Protein AF-H0HU64-F1 (afdb_monomer_lite)

Secondary structure (DSSP, 8-state):
---EEEEEEEETTTTEEEEEEEEEETTEEEEEEEEEES--EEEEEEEEGGGS--SB-BSSSTTSB--EE-TT--EE--BSEEEE-S-TTS--SSS-SSSEEEEEE-TT---GGGGTT-EEEEEEE--STTS--EEEEEEE--PPPPPPPP--S---SS-EEEEEEEEESSSSSS--EEEEEEPPS---SS-HHHHHHHHHHHTTS-SS-SSS--TTTTPEEEEEEEEETTTSPEEEEESSS-TTPPBPPPTTSB-------S----------EEEETTEEEEEEE-B-------

Sequence (294 aa):
MATVLISTMEDAASGVKFEIYAEEVGGQVVFTIKHITGNADIQGFFVDLGNDGGAITSVGSKSNNMNGSSNDGTKLDGWDYGTALGTVGGSDANYTTPNTEKSFTIAGITSLAQLDGAQLGIRATSTGADGQGSLKLADVVELPPPPPPIDHFPPRTQDISHVDFYMDKDGDGDVDVYVRVNTSAAVNDDLDTWYQTALNFIKSADLTGDGVGNDLQNAVLLGVAIKGGSQEAKVFYELDGNPNDVDPLPTHGILVDNPVGFGGHGLGAYNAVISYDGTTFQVGTAWSGQDYLG

Structure (mmCIF, N/CA/C/O backbone):
data_AF-H0HU64-F1
#
_entry.id   AF-H0HU64-F1
#
loop_
_atom_site.group_PDB
_atom_site.id
_atom_site.type_symbol
_atom_site.label_atom_id
_atom_site.label_alt_id
_atom_site.label_comp_id
_atom_site.label_asym_id
_atom_site.label_entity_id
_atom_site.label_seq_id
_atom_site.pdbx_PDB_ins_code
_atom_site.Cartn_x
_atom_site.Cartn_y
_atom_site.Cartn_z
_atom_site.occupancy
_atom_site.B_iso_or_equiv
_atom_site.auth_seq_id
_atom_site.auth_comp_id
_atom_site.auth_asym_id
_atom_site.auth_atom_id
_atom_site.pdbx_PDB_model_num
ATOM 1 N N . MET A 1 1 ? -7.299 -5.664 -1.850 1.00 61.53 1 MET A N 1
ATOM 2 C CA . MET A 1 1 ? -6.783 -4.282 -1.724 1.00 61.53 1 MET A CA 1
ATOM 3 C C . MET A 1 1 ? -6.860 -3.621 -3.089 1.00 61.53 1 MET A C 1
ATOM 5 O O . MET A 1 1 ? -7.057 -4.336 -4.060 1.00 61.53 1 MET A O 1
ATOM 9 N N . ALA A 1 2 ? -6.783 -2.294 -3.178 1.00 79.50 2 ALA A N 1
ATOM 10 C CA . ALA A 1 2 ? -6.741 -1.615 -4.473 1.00 79.50 2 ALA A CA 1
ATOM 11 C C . ALA A 1 2 ? -5.317 -1.651 -5.049 1.00 79.50 2 ALA A C 1
ATOM 13 O O . ALA A 1 2 ? -4.348 -1.531 -4.302 1.00 79.50 2 ALA A O 1
ATOM 14 N N . THR A 1 3 ? -5.193 -1.789 -6.368 1.00 89.56 3 THR A N 1
ATOM 15 C CA . THR A 1 3 ? -3.939 -1.545 -7.087 1.00 89.56 3 THR A CA 1
ATOM 16 C C . THR A 1 3 ? -3.632 -0.044 -7.072 1.00 89.56 3 THR A C 1
ATOM 18 O O . THR A 1 3 ? -4.501 0.769 -7.396 1.00 89.56 3 THR A O 1
ATOM 21 N N . VAL A 1 4 ? -2.403 0.332 -6.722 1.00 92.50 4 VAL A N 1
ATOM 22 C CA . VAL A 1 4 ? -1.976 1.732 -6.563 1.00 92.50 4 VAL A CA 1
ATOM 23 C C . VAL A 1 4 ? -0.836 2.043 -7.529 1.00 92.50 4 VAL A C 1
ATOM 25 O O . VAL A 1 4 ? 0.073 1.231 -7.664 1.00 92.50 4 VAL A O 1
ATOM 28 N N . LEU A 1 5 ? -0.873 3.198 -8.206 1.00 94.06 5 LEU A N 1
ATOM 29 C CA . LEU A 1 5 ? 0.278 3.729 -8.949 1.00 94.06 5 LEU A CA 1
ATOM 30 C C . LEU A 1 5 ? 1.290 4.271 -7.937 1.00 94.06 5 LEU A C 1
ATOM 32 O O . LEU A 1 5 ? 0.943 5.175 -7.184 1.00 94.06 5 LEU A O 1
ATOM 36 N N . ILE A 1 6 ? 2.503 3.724 -7.926 1.00 94.81 6 ILE A N 1
ATOM 37 C CA . ILE A 1 6 ? 3.527 4.043 -6.920 1.00 94.81 6 ILE A CA 1
ATOM 38 C C . ILE A 1 6 ? 4.717 4.832 -7.477 1.00 94.81 6 ILE A C 1
ATOM 40 O O . ILE A 1 6 ? 5.467 5.413 -6.702 1.00 94.81 6 ILE A O 1
ATOM 44 N N . SER A 1 7 ? 4.919 4.849 -8.799 1.00 95.19 7 SER A N 1
ATOM 45 C CA . SER A 1 7 ? 5.924 5.700 -9.456 1.00 95.19 7 SER A CA 1
ATOM 46 C C . SER A 1 7 ? 5.661 5.811 -10.961 1.00 95.19 7 SER A C 1
ATOM 48 O O . SER A 1 7 ? 5.091 4.909 -11.588 1.00 95.19 7 SER A O 1
ATOM 50 N N . THR A 1 8 ? 6.094 6.931 -11.544 1.00 95.19 8 THR A N 1
ATOM 51 C CA . THR A 1 8 ? 6.170 7.143 -12.992 1.00 95.19 8 THR A CA 1
ATOM 52 C C . THR A 1 8 ? 7.601 7.509 -13.363 1.00 95.19 8 THR A C 1
ATOM 54 O O . THR A 1 8 ? 8.058 8.604 -13.060 1.00 95.19 8 THR A O 1
ATOM 57 N N . MET A 1 9 ? 8.290 6.622 -14.079 1.00 93.94 9 MET A N 1
ATOM 58 C CA . MET A 1 9 ? 9.681 6.837 -14.478 1.00 93.94 9 MET A CA 1
ATOM 59 C C . MET A 1 9 ? 9.775 7.189 -15.959 1.00 93.94 9 MET A C 1
ATOM 61 O O . MET A 1 9 ? 9.273 6.449 -16.808 1.00 93.94 9 MET A O 1
ATOM 65 N N . GLU A 1 10 ? 10.461 8.283 -16.282 1.00 93.38 10 GLU A N 1
ATOM 66 C CA . GLU A 1 10 ? 10.603 8.779 -17.651 1.00 93.38 10 GLU A CA 1
ATOM 67 C C . GLU A 1 10 ? 12.043 9.218 -17.941 1.00 93.38 10 GLU A C 1
ATOM 69 O O . GLU A 1 10 ? 12.672 9.899 -17.136 1.00 93.38 10 GLU A O 1
ATOM 74 N N . ASP A 1 11 ? 12.554 8.864 -19.121 1.00 91.44 11 ASP A N 1
ATOM 75 C CA . ASP A 1 11 ? 13.758 9.474 -19.686 1.00 91.44 11 ASP A CA 1
ATOM 76 C C . ASP A 1 11 ? 13.382 10.323 -20.898 1.00 91.44 11 ASP A C 1
ATOM 78 O O . ASP A 1 11 ? 13.106 9.808 -21.984 1.00 91.44 11 ASP A O 1
ATOM 82 N N . ALA A 1 12 ? 13.419 11.644 -20.725 1.00 86.94 12 ALA A N 1
ATOM 83 C CA . ALA A 1 12 ? 13.031 12.593 -21.764 1.00 86.94 12 ALA A CA 1
ATOM 84 C C . ALA A 1 12 ? 13.895 12.487 -23.038 1.00 86.94 12 ALA A C 1
ATOM 86 O O . ALA A 1 12 ? 13.433 12.829 -24.126 1.00 86.94 12 ALA A O 1
ATOM 87 N N . ALA A 1 13 ? 15.145 12.020 -22.923 1.00 86.31 13 ALA A N 1
ATOM 88 C CA . ALA A 1 13 ? 16.060 11.910 -24.057 1.00 86.31 13 ALA A CA 1
ATOM 89 C C . ALA A 1 13 ? 15.708 10.741 -24.994 1.00 86.31 13 ALA A C 1
ATOM 91 O O . ALA A 1 13 ? 15.753 10.899 -26.214 1.00 86.31 13 ALA A O 1
ATOM 92 N N . SER A 1 14 ? 15.360 9.577 -24.441 1.00 84.69 14 SER A N 1
ATOM 93 C CA . SER A 1 14 ? 14.933 8.400 -25.211 1.00 84.69 14 SER A CA 1
ATOM 94 C C . SER A 1 14 ? 13.420 8.335 -25.449 1.00 84.69 14 SER A C 1
ATOM 96 O O . SER A 1 14 ? 12.976 7.589 -26.321 1.00 84.69 14 SER A O 1
ATOM 98 N N . GLY A 1 15 ? 12.624 9.109 -24.702 1.00 88.19 15 GLY A N 1
ATOM 99 C CA . GLY A 1 15 ? 11.159 9.059 -24.734 1.00 88.19 15 GLY A CA 1
ATOM 100 C C . GLY A 1 15 ? 10.575 7.802 -24.080 1.00 88.19 15 GLY A C 1
ATOM 101 O O . GLY A 1 15 ? 9.396 7.490 -24.281 1.00 88.19 15 GLY A O 1
ATOM 102 N N . VAL A 1 16 ? 11.401 7.059 -23.335 1.00 90.50 16 VAL A N 1
ATOM 103 C CA . VAL A 1 16 ? 10.988 5.863 -22.599 1.00 90.50 16 VAL A CA 1
ATOM 104 C C . VAL A 1 16 ? 10.230 6.269 -21.346 1.00 90.50 16 VAL A C 1
ATOM 106 O O . VAL A 1 16 ? 10.721 7.086 -20.568 1.00 90.50 16 VAL A O 1
ATOM 109 N N . LYS A 1 17 ? 9.057 5.664 -21.138 1.00 93.56 17 LYS A N 1
ATOM 110 C CA . LYS A 1 17 ? 8.216 5.898 -19.963 1.00 93.56 17 LYS A CA 1
ATOM 111 C C . LYS A 1 17 ? 7.629 4.604 -19.412 1.00 93.56 17 LYS A C 1
ATOM 113 O O . LYS A 1 17 ? 7.049 3.815 -20.164 1.00 93.56 17 LYS A O 1
ATOM 118 N N . PHE A 1 18 ? 7.699 4.450 -18.094 1.00 94.31 18 PHE A N 1
ATOM 119 C CA . PHE A 1 18 ? 7.068 3.372 -17.340 1.00 94.31 18 PHE A CA 1
ATOM 120 C C . PHE A 1 18 ? 6.156 3.916 -16.243 1.00 94.31 18 PHE A C 1
ATOM 122 O O . PHE A 1 18 ? 6.465 4.917 -15.603 1.00 94.31 18 PHE A O 1
ATOM 129 N N . GLU A 1 19 ? 5.063 3.206 -15.997 1.00 95.31 19 GLU A N 1
ATOM 130 C CA . GLU A 1 19 ? 4.247 3.340 -14.790 1.00 95.31 19 GLU A CA 1
ATOM 131 C C . GLU A 1 19 ? 4.430 2.077 -13.952 1.00 95.31 19 GLU A C 1
ATOM 133 O O . GLU A 1 19 ? 4.400 0.964 -14.484 1.00 95.31 19 GLU A O 1
ATOM 138 N N . ILE A 1 20 ? 4.643 2.238 -12.649 1.00 96.12 20 ILE A N 1
ATOM 139 C CA . ILE A 1 20 ? 4.829 1.123 -11.724 1.00 96.12 20 ILE A CA 1
ATOM 140 C C . ILE A 1 20 ? 3.674 1.137 -10.740 1.00 96.12 20 ILE A C 1
ATOM 142 O O . ILE A 1 20 ? 3.438 2.130 -10.055 1.00 96.12 20 ILE A O 1
ATOM 146 N N . TYR A 1 21 ? 2.973 0.018 -10.664 1.00 95.56 21 TYR A N 1
ATOM 147 C CA . TYR A 1 21 ? 1.872 -0.205 -9.748 1.00 95.56 21 TYR A CA 1
ATOM 148 C C . TYR A 1 21 ? 2.245 -1.254 -8.705 1.00 95.56 21 TYR A C 1
ATOM 150 O O . TYR A 1 21 ? 3.077 -2.125 -8.969 1.00 95.56 21 TYR A O 1
ATOM 158 N N . ALA A 1 22 ? 1.588 -1.212 -7.551 1.00 95.81 22 ALA A N 1
ATOM 159 C CA . ALA A 1 22 ? 1.682 -2.253 -6.541 1.00 95.81 22 ALA A CA 1
ATOM 160 C C . ALA A 1 22 ? 0.319 -2.582 -5.920 1.00 95.81 22 ALA A C 1
ATOM 162 O O . ALA A 1 22 ? -0.572 -1.735 -5.840 1.00 95.81 22 ALA A O 1
ATOM 163 N N . GLU A 1 23 ? 0.163 -3.830 -5.488 1.00 94.44 23 GLU A N 1
ATOM 164 C CA . GLU A 1 23 ? -1.038 -4.343 -4.830 1.00 94.44 23 GLU A CA 1
ATOM 165 C C . GLU A 1 23 ? -0.661 -5.376 -3.762 1.00 94.44 23 GLU A C 1
ATOM 167 O O . GLU A 1 23 ? 0.173 -6.249 -4.008 1.00 94.44 23 GLU A O 1
ATOM 172 N N . GLU A 1 24 ? -1.293 -5.317 -2.586 1.00 92.12 24 GLU A N 1
ATOM 173 C CA . GLU A 1 24 ? -1.175 -6.385 -1.587 1.00 92.12 24 GLU A CA 1
ATOM 174 C C . GLU A 1 24 ? -2.135 -7.537 -1.897 1.00 92.12 24 GLU A C 1
ATOM 176 O O . GLU A 1 24 ? -3.360 -7.379 -1.852 1.00 92.12 24 GLU A O 1
ATOM 181 N N . VAL A 1 25 ? -1.576 -8.721 -2.152 1.00 88.00 25 VAL A N 1
ATOM 182 C CA . VAL A 1 25 ? -2.327 -9.948 -2.433 1.00 88.00 25 VAL A CA 1
ATOM 183 C C . VAL A 1 25 ? -1.738 -11.096 -1.621 1.00 88.00 25 VAL A C 1
ATOM 185 O O . VAL A 1 25 ? -0.586 -11.481 -1.805 1.00 88.00 25 VAL A O 1
ATOM 188 N N . GLY A 1 26 ? -2.532 -11.670 -0.711 1.00 83.31 26 GLY A N 1
ATOM 189 C CA . GLY A 1 26 ? -2.139 -12.869 0.039 1.00 83.31 26 GLY A CA 1
ATOM 190 C C . GLY A 1 26 ? -0.862 -12.708 0.878 1.00 83.31 26 GLY A C 1
ATOM 191 O O . GLY A 1 26 ? -0.060 -13.638 0.935 1.00 83.31 26 GLY A O 1
ATOM 192 N N . GLY A 1 27 ? -0.654 -11.534 1.490 1.00 85.56 27 GLY A N 1
ATOM 193 C CA . GLY A 1 27 ? 0.520 -11.238 2.328 1.00 85.56 27 GLY A CA 1
ATOM 194 C C . GLY A 1 27 ? 1.813 -10.963 1.551 1.00 85.56 27 GLY A C 1
ATOM 195 O O . GLY A 1 27 ? 2.901 -11.041 2.117 1.00 85.56 27 GLY A O 1
ATOM 196 N N . GLN A 1 28 ? 1.708 -10.689 0.251 1.00 90.31 28 GLN A N 1
ATOM 197 C CA . GLN A 1 28 ? 2.813 -10.282 -0.613 1.00 90.31 28 GLN A CA 1
ATOM 198 C C . GLN A 1 28 ? 2.437 -9.011 -1.364 1.00 90.31 28 GLN A C 1
ATOM 200 O O . GLN A 1 28 ? 1.259 -8.771 -1.634 1.00 90.31 28 GLN A O 1
ATOM 205 N N . VAL A 1 29 ? 3.447 -8.246 -1.772 1.00 94.69 29 VAL A N 1
ATOM 206 C CA . VAL A 1 29 ? 3.260 -7.165 -2.740 1.00 94.69 29 VAL A CA 1
ATOM 207 C C . VAL A 1 29 ? 3.501 -7.685 -4.154 1.00 94.69 29 VAL A C 1
ATOM 209 O O . VAL A 1 29 ? 4.576 -8.202 -4.478 1.00 94.69 29 VAL A O 1
ATOM 212 N N . VAL A 1 30 ? 2.488 -7.537 -5.005 1.00 95.69 30 VAL A N 1
ATOM 213 C CA . VAL A 1 30 ? 2.576 -7.750 -6.449 1.00 95.69 30 VAL A CA 1
ATOM 214 C C . VAL A 1 30 ? 2.893 -6.413 -7.101 1.00 95.69 30 VAL A C 1
ATOM 216 O O . VAL A 1 30 ? 2.094 -5.483 -7.034 1.00 95.69 30 VAL A O 1
ATOM 219 N N . PHE A 1 31 ? 4.046 -6.322 -7.753 1.00 96.81 31 PHE A N 1
ATOM 220 C CA . PHE A 1 31 ? 4.421 -5.178 -8.577 1.00 96.81 31 PHE A CA 1
ATOM 221 C C . PHE A 1 31 ? 3.927 -5.393 -9.994 1.00 96.81 31 PHE A C 1
ATOM 223 O O . PHE A 1 31 ? 4.042 -6.503 -10.508 1.00 96.81 31 PHE A O 1
ATOM 230 N N . THR A 1 32 ? 3.449 -4.332 -10.641 1.00 95.12 32 THR A N 1
ATOM 231 C CA . THR A 1 32 ? 3.146 -4.321 -12.071 1.00 95.12 32 THR A CA 1
ATOM 232 C C . THR A 1 32 ? 3.881 -3.181 -12.757 1.00 95.12 32 THR A C 1
ATOM 234 O O . THR A 1 32 ? 3.628 -2.020 -12.459 1.00 95.12 32 THR A O 1
ATOM 237 N N . ILE A 1 33 ? 4.779 -3.494 -13.691 1.00 94.31 33 ILE A N 1
ATOM 238 C CA . ILE A 1 33 ? 5.436 -2.485 -14.533 1.00 94.31 33 ILE A CA 1
ATOM 239 C C . ILE A 1 33 ? 4.689 -2.412 -15.853 1.00 94.31 33 ILE A C 1
ATOM 241 O O . ILE A 1 33 ? 4.569 -3.422 -16.546 1.00 94.31 33 ILE A O 1
ATOM 245 N N . LYS A 1 34 ? 4.242 -1.217 -16.223 1.00 92.88 34 LYS A N 1
ATOM 246 C CA . LYS A 1 34 ? 3.564 -0.932 -17.480 1.00 92.88 34 LYS A CA 1
ATOM 247 C C . LYS A 1 34 ? 4.441 -0.043 -18.353 1.00 92.88 34 LYS A C 1
ATOM 249 O O . LYS A 1 34 ? 4.809 1.062 -17.964 1.00 92.88 34 LYS A O 1
ATOM 254 N N . HIS A 1 35 ? 4.777 -0.523 -19.544 1.00 91.00 35 HIS A N 1
ATOM 255 C CA . HIS A 1 35 ? 5.534 0.231 -20.539 1.00 91.00 35 HIS A CA 1
ATOM 256 C C . HIS A 1 35 ? 4.592 1.137 -21.335 1.00 91.00 35 HIS A C 1
ATOM 258 O O . HIS A 1 35 ? 3.681 0.651 -22.004 1.00 91.00 35 HIS A O 1
ATOM 264 N N . ILE A 1 36 ? 4.799 2.453 -21.267 1.00 93.19 36 ILE A N 1
ATOM 265 C CA . ILE A 1 36 ? 3.872 3.453 -21.815 1.00 93.19 36 ILE A CA 1
ATOM 266 C C . ILE A 1 36 ? 4.334 3.970 -23.176 1.00 93.19 36 ILE A C 1
ATOM 268 O O . ILE A 1 36 ? 3.555 3.970 -24.127 1.00 93.19 36 ILE A O 1
ATOM 272 N N . THR A 1 37 ? 5.592 4.397 -23.286 1.00 90.62 37 THR A N 1
ATOM 273 C CA . THR A 1 37 ? 6.179 4.933 -24.525 1.00 90.62 37 THR A CA 1
ATOM 274 C C . THR A 1 37 ? 7.656 4.589 -24.637 1.00 90.62 37 THR A C 1
ATOM 276 O O . THR A 1 37 ? 8.297 4.281 -23.636 1.00 90.62 37 THR A O 1
ATOM 279 N N . GLY A 1 38 ? 8.194 4.725 -25.853 1.00 87.75 38 GLY A N 1
ATOM 280 C CA . GLY A 1 38 ? 9.595 4.465 -26.172 1.00 87.75 38 GLY A CA 1
ATOM 281 C C . GLY A 1 38 ? 9.854 3.010 -26.556 1.00 87.75 38 GLY A C 1
ATOM 282 O O . GLY A 1 38 ? 8.979 2.153 -26.473 1.00 87.75 38 GLY A O 1
ATOM 283 N N . ASN A 1 39 ? 11.066 2.739 -27.030 1.00 85.50 39 ASN A N 1
ATOM 284 C CA . ASN A 1 39 ? 11.553 1.370 -27.155 1.00 85.50 39 ASN A CA 1
ATOM 285 C C . ASN A 1 39 ? 12.327 1.062 -25.885 1.00 85.50 39 ASN A C 1
ATOM 287 O O . ASN A 1 39 ? 13.177 1.853 -25.491 1.00 85.50 39 ASN A O 1
ATOM 291 N N . ALA A 1 40 ? 12.052 -0.061 -25.242 1.00 87.50 40 ALA A N 1
ATOM 292 C CA . ALA A 1 40 ? 12.804 -0.479 -24.076 1.00 87.50 40 ALA A CA 1
ATOM 293 C C . ALA A 1 40 ? 12.614 -1.967 -23.845 1.00 87.50 40 ALA A C 1
ATOM 295 O O . ALA A 1 40 ? 11.524 -2.489 -24.001 1.00 87.50 40 ALA A O 1
ATOM 296 N N . ASP A 1 41 ? 13.674 -2.642 -23.448 1.00 85.75 41 ASP A N 1
ATOM 297 C CA . ASP A 1 41 ? 13.660 -4.037 -23.044 1.00 85.75 41 ASP A CA 1
ATOM 298 C C . ASP A 1 41 ? 14.002 -4.088 -21.555 1.00 85.75 41 ASP A C 1
ATOM 300 O O . ASP A 1 41 ? 15.107 -3.705 -21.160 1.00 85.75 41 ASP A O 1
ATOM 304 N N . ILE A 1 42 ? 13.030 -4.465 -20.720 1.00 89.19 42 ILE A N 1
ATOM 305 C CA . ILE A 1 42 ? 13.168 -4.427 -19.261 1.00 89.19 42 ILE A CA 1
ATOM 306 C C . ILE A 1 42 ? 13.973 -5.639 -18.796 1.00 89.19 42 ILE A C 1
ATOM 308 O O . ILE A 1 42 ? 13.528 -6.784 -18.866 1.00 89.19 42 ILE A O 1
ATOM 312 N N . GLN A 1 43 ? 15.138 -5.362 -18.223 1.00 89.19 43 GLN A N 1
ATOM 313 C CA . GLN A 1 43 ? 16.115 -6.364 -17.814 1.00 89.19 43 GLN A CA 1
ATOM 314 C C . GLN A 1 43 ? 16.039 -6.668 -16.321 1.00 89.19 43 GLN A C 1
ATOM 316 O O . GLN A 1 43 ? 16.159 -7.822 -15.900 1.00 89.19 43 GLN A O 1
ATOM 321 N N . GLY A 1 44 ? 15.831 -5.649 -15.492 1.00 92.38 44 GLY A N 1
ATOM 322 C CA . GLY A 1 44 ? 15.816 -5.804 -14.043 1.00 92.38 44 GLY A CA 1
ATOM 323 C C . GLY A 1 44 ? 14.984 -4.745 -13.348 1.00 92.38 44 GLY A C 1
ATOM 324 O O . GLY A 1 44 ? 14.874 -3.616 -13.828 1.00 92.38 44 GLY A O 1
ATOM 325 N N . PHE A 1 45 ? 14.430 -5.137 -12.208 1.00 95.50 45 PHE A N 1
ATOM 326 C CA . PHE A 1 45 ? 13.722 -4.261 -11.287 1.00 95.50 45 PHE A CA 1
ATOM 327 C C . PHE A 1 45 ? 14.365 -4.352 -9.909 1.00 95.50 45 PHE A C 1
ATOM 329 O O . PHE A 1 45 ? 14.755 -5.443 -9.484 1.00 95.50 45 PHE A O 1
ATOM 336 N N . PHE A 1 46 ? 14.496 -3.215 -9.241 1.00 97.31 46 PHE A N 1
ATOM 337 C CA . PHE A 1 46 ? 15.231 -3.065 -7.994 1.00 97.31 46 PHE A CA 1
ATOM 338 C C . PHE A 1 46 ? 14.422 -2.225 -7.009 1.00 97.31 46 PHE A C 1
ATOM 340 O O . PHE A 1 46 ? 13.671 -1.343 -7.426 1.00 97.31 46 PHE A O 1
ATOM 347 N N . VAL A 1 47 ? 14.571 -2.524 -5.721 1.00 97.88 47 VAL A N 1
ATOM 348 C CA . VAL A 1 47 ? 13.901 -1.818 -4.624 1.00 97.88 47 VAL A CA 1
ATOM 349 C C . VAL A 1 47 ? 14.901 -1.605 -3.498 1.00 97.88 47 VAL A C 1
ATOM 351 O O . VAL A 1 47 ? 15.602 -2.544 -3.117 1.00 97.88 47 VAL A O 1
ATOM 354 N N . ASP A 1 48 ? 14.942 -0.386 -2.984 1.00 97.00 48 ASP A N 1
ATOM 355 C CA . ASP A 1 48 ? 15.730 0.032 -1.830 1.00 97.00 48 ASP A CA 1
ATOM 356 C C . ASP A 1 48 ? 14.773 0.603 -0.779 1.00 97.00 48 ASP A C 1
ATOM 358 O O . ASP A 1 48 ? 14.184 1.672 -0.970 1.00 97.00 48 ASP A O 1
ATOM 362 N N . LEU A 1 49 ? 14.507 -0.165 0.276 1.00 95.12 49 LEU A N 1
ATOM 363 C CA . LEU A 1 49 ? 13.523 0.212 1.285 1.00 95.12 49 LEU A CA 1
ATOM 364 C C . LEU A 1 49 ? 14.133 1.267 2.204 1.00 95.12 49 LEU A C 1
ATOM 366 O O . LEU A 1 49 ? 15.230 1.104 2.710 1.00 95.12 49 LEU A O 1
ATOM 370 N N . GLY A 1 50 ? 13.417 2.365 2.441 1.00 92.56 50 GLY A N 1
ATOM 371 C CA . GLY A 1 50 ? 13.952 3.470 3.242 1.00 92.56 50 GLY A CA 1
ATOM 372 C C . GLY A 1 50 ? 15.031 4.306 2.543 1.00 92.56 50 GLY A C 1
ATOM 373 O O . GLY A 1 50 ? 15.456 5.307 3.122 1.00 92.56 50 GLY A O 1
ATOM 374 N N . ASN A 1 51 ? 15.405 3.959 1.301 1.00 92.62 51 ASN A N 1
ATOM 375 C CA . ASN A 1 51 ? 16.330 4.724 0.461 1.00 92.62 51 ASN A CA 1
ATOM 376 C C . ASN A 1 51 ? 17.683 4.987 1.162 1.00 92.62 51 ASN A C 1
ATOM 378 O O . ASN A 1 51 ? 18.191 6.115 1.169 1.00 92.62 51 ASN A O 1
ATOM 382 N N . ASP A 1 52 ? 18.225 3.968 1.835 1.00 92.88 52 ASP A N 1
ATOM 383 C CA . ASP A 1 52 ? 19.489 4.007 2.578 1.00 92.88 52 ASP A CA 1
ATOM 384 C C . ASP A 1 52 ? 20.653 3.305 1.851 1.00 92.88 52 ASP A C 1
ATOM 386 O O . ASP A 1 52 ? 21.801 3.351 2.316 1.00 92.88 52 ASP A O 1
ATOM 390 N N . GLY A 1 53 ? 20.376 2.749 0.671 1.00 91.50 53 GLY A N 1
ATOM 391 C CA . GLY A 1 53 ? 21.278 1.963 -0.148 1.00 91.50 53 GLY A CA 1
ATOM 392 C C . GLY A 1 53 ? 21.436 0.532 0.365 1.00 91.50 53 GLY A C 1
ATOM 393 O O . GLY A 1 53 ? 21.421 0.249 1.556 1.00 91.50 53 GLY A O 1
ATOM 394 N N . GLY A 1 54 ? 21.745 -0.387 -0.547 1.00 92.81 54 GLY A N 1
ATOM 395 C CA . GLY A 1 54 ? 21.879 -1.805 -0.210 1.00 92.81 54 GLY A CA 1
ATOM 396 C C . GLY A 1 54 ? 23.062 -2.534 -0.848 1.00 92.81 54 GLY A C 1
ATOM 397 O O . GLY A 1 54 ? 23.883 -1.999 -1.593 1.00 92.81 54 GLY A O 1
ATOM 398 N N . ALA A 1 55 ? 23.183 -3.824 -0.542 1.00 94.62 55 ALA A N 1
ATOM 399 C CA . ALA A 1 55 ? 24.298 -4.641 -1.026 1.00 94.62 55 ALA A CA 1
ATOM 400 C C . ALA A 1 55 ? 24.142 -5.077 -2.496 1.00 94.62 55 ALA A C 1
ATOM 402 O O . ALA A 1 55 ? 25.126 -5.456 -3.146 1.00 94.62 55 ALA A O 1
ATOM 403 N N . ILE A 1 56 ? 22.917 -5.068 -3.032 1.00 95.94 56 ILE A N 1
ATOM 404 C CA . ILE A 1 56 ? 22.652 -5.492 -4.404 1.00 95.94 56 ILE A CA 1
ATOM 405 C C . ILE A 1 56 ? 23.043 -4.368 -5.353 1.00 95.94 56 ILE A C 1
ATOM 407 O O . ILE A 1 56 ? 22.686 -3.213 -5.182 1.00 95.94 56 ILE A O 1
ATOM 411 N N . THR A 1 57 ? 23.779 -4.722 -6.403 1.00 96.00 57 THR A N 1
ATOM 412 C CA . THR A 1 57 ? 24.142 -3.793 -7.486 1.00 96.00 57 THR A CA 1
ATOM 413 C C . THR A 1 57 ? 23.814 -4.345 -8.870 1.00 96.00 57 THR A C 1
ATOM 415 O O . THR A 1 57 ? 23.919 -3.624 -9.860 1.00 96.00 57 THR A O 1
ATOM 418 N N . SER A 1 58 ? 23.415 -5.619 -8.966 1.00 95.06 58 SER A N 1
ATOM 419 C CA . SER A 1 58 ? 23.029 -6.291 -10.210 1.00 95.06 58 SER A CA 1
ATOM 420 C C . SER A 1 58 ? 22.194 -7.537 -9.937 1.00 95.06 58 SER A C 1
ATOM 422 O O . SER A 1 58 ? 22.392 -8.172 -8.902 1.00 95.06 58 SER A O 1
ATOM 424 N N . VAL A 1 59 ? 21.350 -7.942 -10.890 1.00 93.44 59 VAL A N 1
ATOM 425 C CA . VAL A 1 59 ? 20.481 -9.128 -10.768 1.00 93.44 59 VAL A CA 1
ATOM 426 C C . VAL A 1 59 ? 20.524 -10.001 -12.017 1.00 93.44 59 VAL A C 1
ATOM 428 O O . VAL A 1 59 ? 20.554 -9.507 -13.142 1.00 93.44 59 VAL A O 1
ATOM 431 N N . GLY A 1 60 ? 20.549 -11.323 -11.837 1.00 90.19 60 GLY A N 1
ATOM 432 C CA . GLY A 1 60 ? 20.677 -12.305 -12.924 1.00 90.19 60 GLY A CA 1
ATOM 433 C C . GLY A 1 60 ? 22.073 -12.342 -13.564 1.00 90.19 60 GLY A C 1
ATOM 434 O O . GLY A 1 60 ? 22.730 -13.378 -13.557 1.00 90.19 60 GLY A O 1
ATOM 435 N N . SER A 1 61 ? 22.566 -11.211 -14.077 1.00 88.69 61 SER A N 1
ATOM 436 C CA . SER A 1 61 ? 23.917 -11.063 -14.630 1.00 88.69 61 SER A CA 1
ATOM 437 C C . SER A 1 61 ? 24.543 -9.721 -14.245 1.00 88.69 61 SER A C 1
ATOM 439 O O . SER A 1 61 ? 23.842 -8.741 -14.008 1.00 88.69 61 SER A O 1
ATOM 441 N N . LYS A 1 62 ? 25.880 -9.634 -14.259 1.00 90.25 62 LYS A N 1
ATOM 442 C CA . LYS A 1 62 ? 26.606 -8.378 -13.971 1.00 90.25 62 LYS A CA 1
ATOM 443 C C . LYS A 1 62 ? 26.297 -7.248 -14.962 1.00 90.25 62 LYS A C 1
ATOM 445 O O . LYS A 1 62 ? 26.453 -6.075 -14.631 1.00 90.25 62 LYS A O 1
ATOM 450 N N . SER A 1 63 ? 25.872 -7.584 -16.178 1.00 86.81 63 SER A N 1
ATOM 451 C CA . SER A 1 63 ? 25.493 -6.596 -17.195 1.00 86.81 63 SER A CA 1
ATOM 452 C C . SER A 1 63 ? 24.147 -5.928 -16.885 1.00 86.81 63 SER A C 1
ATOM 454 O O . SER A 1 63 ? 23.899 -4.807 -17.326 1.00 86.81 63 SER A O 1
ATOM 456 N N . ASN A 1 64 ? 23.308 -6.583 -16.080 1.00 90.69 64 ASN A N 1
ATOM 457 C CA . ASN A 1 64 ? 22.061 -6.047 -15.547 1.00 90.69 64 ASN A CA 1
ATOM 458 C C . ASN A 1 64 ? 22.319 -5.382 -14.184 1.00 90.69 64 ASN A C 1
ATOM 460 O O . ASN A 1 64 ? 21.838 -5.836 -13.146 1.00 90.69 64 ASN A O 1
ATOM 464 N N . ASN A 1 65 ? 23.185 -4.365 -14.184 1.00 92.50 65 ASN A N 1
ATOM 465 C CA . ASN A 1 65 ? 23.545 -3.606 -12.988 1.00 92.50 65 ASN A CA 1
ATOM 466 C C . ASN A 1 65 ? 22.780 -2.282 -12.892 1.00 92.50 65 ASN A C 1
ATOM 468 O O . ASN A 1 65 ? 22.483 -1.660 -13.911 1.00 92.50 65 ASN A O 1
ATOM 472 N N . MET A 1 66 ? 22.552 -1.844 -11.656 1.00 92.88 66 MET A N 1
ATOM 473 C CA . MET A 1 66 ? 21.963 -0.559 -11.266 1.00 92.88 66 MET A CA 1
ATOM 474 C C . MET A 1 66 ? 22.864 0.143 -10.241 1.00 92.88 66 MET A C 1
ATOM 476 O O . MET A 1 66 ? 22.438 0.484 -9.150 1.00 92.88 66 MET A O 1
ATOM 480 N N . ASN A 1 67 ? 24.145 0.326 -10.560 1.00 91.00 67 ASN A N 1
ATOM 481 C CA . ASN A 1 67 ? 25.067 1.125 -9.743 1.00 91.00 67 ASN A CA 1
ATOM 482 C C . ASN A 1 67 ? 25.459 2.442 -10.436 1.00 91.00 67 ASN A C 1
ATOM 484 O O . ASN A 1 67 ? 25.305 2.584 -11.654 1.00 91.00 67 ASN A O 1
ATOM 488 N N . GLY A 1 68 ? 26.012 3.383 -9.670 1.00 88.88 68 GLY A N 1
ATOM 489 C CA . GLY A 1 68 ? 26.519 4.657 -10.183 1.00 88.88 68 GLY A CA 1
ATOM 490 C C . GLY A 1 68 ? 25.458 5.747 -10.126 1.00 88.88 68 GLY A C 1
ATOM 491 O O . GLY A 1 68 ? 25.082 6.166 -9.035 1.00 88.88 68 GLY A O 1
ATOM 492 N N . SER A 1 69 ? 24.996 6.202 -11.289 1.00 88.88 69 SER A N 1
ATOM 493 C CA . SER A 1 69 ? 23.927 7.196 -11.402 1.00 88.88 69 SER A CA 1
ATOM 494 C C . SER A 1 69 ? 22.899 6.763 -12.442 1.00 88.88 69 SER A C 1
ATOM 496 O O . SER A 1 69 ? 23.251 6.098 -13.425 1.00 88.88 69 SER A O 1
ATOM 498 N N . SER A 1 70 ? 21.643 7.130 -12.220 1.00 85.38 70 SER A N 1
ATOM 499 C CA . SER A 1 70 ? 20.581 7.078 -13.223 1.00 85.38 70 SER A CA 1
ATOM 500 C C . SER A 1 70 ? 20.801 8.138 -14.300 1.00 85.38 70 SER A C 1
ATOM 502 O O . SER A 1 70 ? 21.685 8.996 -14.214 1.00 85.38 70 SER A O 1
ATOM 504 N N . ASN A 1 71 ? 19.975 8.066 -15.340 1.00 81.75 71 ASN A N 1
ATOM 505 C CA . ASN A 1 71 ? 20.013 8.974 -16.480 1.00 81.75 71 ASN A CA 1
ATOM 506 C C . ASN A 1 71 ? 19.745 10.449 -16.128 1.00 81.75 71 ASN A C 1
ATOM 508 O O . ASN A 1 71 ? 20.283 11.329 -16.797 1.00 81.75 71 ASN A O 1
ATOM 512 N N . ASP A 1 72 ? 18.982 10.720 -15.070 1.00 79.56 72 ASP A N 1
ATOM 513 C CA . ASP A 1 72 ? 18.712 12.066 -14.544 1.00 79.56 72 ASP A CA 1
ATOM 514 C C . ASP A 1 72 ? 19.734 12.529 -13.483 1.00 79.56 72 ASP A C 1
ATOM 516 O O . ASP A 1 72 ? 19.668 13.658 -12.999 1.00 79.56 72 ASP A O 1
ATOM 520 N N . GLY A 1 73 ? 20.721 11.687 -13.155 1.00 81.06 73 GLY A N 1
ATOM 521 C CA . GLY A 1 73 ? 21.780 11.991 -12.194 1.00 81.06 73 GLY A CA 1
ATOM 522 C C . GLY A 1 73 ? 21.498 11.549 -10.757 1.00 81.06 73 GLY A C 1
ATOM 523 O O . GLY A 1 73 ? 22.378 11.731 -9.910 1.00 81.06 73 GLY A O 1
ATOM 524 N N . THR A 1 74 ? 20.346 10.932 -10.475 1.00 84.56 74 THR A N 1
ATOM 525 C CA . THR A 1 74 ? 20.067 10.313 -9.170 1.00 84.56 74 THR A CA 1
ATOM 526 C C . THR A 1 74 ? 21.124 9.256 -8.848 1.00 84.56 74 THR A C 1
ATOM 528 O O . THR A 1 74 ? 21.566 8.482 -9.701 1.00 84.56 74 THR A O 1
ATOM 531 N N . LYS A 1 75 ? 21.619 9.268 -7.609 1.00 87.56 75 LYS A N 1
ATOM 532 C CA . LYS A 1 75 ? 22.656 8.337 -7.154 1.00 87.56 75 LYS A CA 1
ATOM 533 C C . LYS A 1 75 ? 22.041 6.950 -6.962 1.00 87.56 75 LYS A C 1
ATOM 535 O O . LYS A 1 75 ? 20.982 6.838 -6.365 1.00 87.56 75 LYS A O 1
ATOM 540 N N . LEU A 1 76 ? 22.731 5.923 -7.458 1.00 91.25 76 LEU A N 1
ATOM 541 C CA . LEU A 1 76 ? 22.363 4.512 -7.326 1.00 91.25 76 LEU A CA 1
ATOM 542 C C . LEU A 1 76 ? 23.425 3.825 -6.462 1.00 91.25 76 LEU A C 1
ATOM 544 O O . LEU A 1 76 ? 24.399 3.255 -6.977 1.00 91.25 76 LEU A O 1
ATOM 548 N N . ASP A 1 77 ? 23.303 3.984 -5.147 1.00 86.56 77 ASP A N 1
ATOM 549 C CA . ASP A 1 77 ? 24.268 3.526 -4.143 1.00 86.56 77 ASP A CA 1
ATOM 550 C C . ASP A 1 77 ? 24.008 2.131 -3.579 1.00 86.56 77 ASP A C 1
ATOM 552 O O . ASP A 1 77 ? 24.786 1.667 -2.747 1.00 86.56 77 ASP A O 1
ATOM 556 N N . GLY A 1 78 ? 23.039 1.417 -4.143 1.00 89.00 78 GLY A N 1
ATOM 557 C CA . GLY A 1 78 ? 22.793 0.013 -3.858 1.00 89.00 78 GLY A CA 1
ATOM 558 C C . GLY A 1 78 ? 21.310 -0.259 -3.681 1.00 89.00 78 GLY A C 1
ATOM 559 O O . GLY A 1 78 ? 20.521 0.671 -3.679 1.00 89.00 78 GLY A O 1
ATOM 560 N N . TRP A 1 79 ? 20.948 -1.533 -3.555 1.00 96.62 79 TRP A N 1
ATOM 561 C CA . TRP A 1 79 ? 19.555 -1.959 -3.427 1.00 96.62 79 TRP A CA 1
ATOM 562 C C . TRP A 1 79 ? 19.428 -3.090 -2.408 1.00 96.62 79 TRP A C 1
ATOM 564 O O . TRP A 1 79 ? 20.317 -3.948 -2.314 1.00 96.62 79 TRP A O 1
ATOM 574 N N . ASP A 1 80 ? 18.315 -3.129 -1.688 1.00 97.00 80 ASP A N 1
ATOM 575 C CA . ASP A 1 80 ? 17.964 -4.240 -0.800 1.00 97.00 80 ASP A CA 1
ATOM 576 C C . ASP A 1 80 ? 17.478 -5.462 -1.570 1.00 97.00 80 ASP A C 1
ATOM 578 O O . ASP A 1 80 ? 17.830 -6.605 -1.263 1.00 97.00 80 ASP A O 1
ATOM 582 N N . TYR A 1 81 ? 16.678 -5.211 -2.605 1.00 97.06 81 TYR A N 1
ATOM 583 C CA . TYR A 1 81 ? 16.047 -6.239 -3.409 1.00 97.06 81 TYR A CA 1
ATOM 584 C C . TYR A 1 81 ? 16.262 -5.988 -4.891 1.00 97.06 81 TYR A C 1
ATOM 586 O O . TYR A 1 81 ? 16.369 -4.861 -5.376 1.00 97.06 81 TYR A O 1
ATOM 594 N N . GLY A 1 82 ? 16.237 -7.075 -5.651 1.00 94.88 82 GLY A N 1
ATOM 595 C CA . GLY A 1 82 ? 16.057 -6.965 -7.079 1.00 94.88 82 GLY A CA 1
ATOM 596 C C . GLY A 1 82 ? 15.731 -8.292 -7.732 1.00 94.88 82 GLY A C 1
ATOM 597 O O . GLY A 1 82 ? 16.016 -9.372 -7.211 1.00 94.88 82 GLY A O 1
ATOM 598 N N . THR A 1 83 ? 15.138 -8.195 -8.910 1.00 94.25 83 THR A N 1
ATOM 599 C CA . THR A 1 83 ? 14.712 -9.337 -9.703 1.00 94.25 83 THR A CA 1
ATOM 600 C C . THR A 1 83 ? 15.103 -9.146 -11.160 1.00 94.25 83 THR A C 1
ATOM 602 O O . THR A 1 83 ? 14.997 -8.054 -11.725 1.00 94.25 83 THR A O 1
ATOM 605 N N . ALA A 1 84 ? 15.601 -10.219 -11.772 1.00 91.94 84 ALA A N 1
ATOM 606 C CA . ALA A 1 84 ? 15.865 -10.239 -13.200 1.00 91.94 84 ALA A CA 1
ATOM 607 C C . ALA A 1 84 ? 14.549 -10.498 -13.934 1.00 91.94 84 ALA A C 1
ATOM 609 O O . ALA A 1 84 ? 13.900 -11.521 -13.719 1.00 91.94 84 ALA A O 1
ATOM 610 N N . LEU A 1 85 ? 14.164 -9.565 -14.799 1.00 87.25 85 LEU A N 1
ATOM 611 C CA . LEU A 1 85 ? 12.932 -9.645 -15.578 1.00 87.25 85 LEU A CA 1
ATOM 612 C C . LEU A 1 85 ? 13.187 -10.062 -17.027 1.00 87.25 85 LEU A C 1
ATOM 614 O O . LEU A 1 85 ? 12.250 -10.551 -17.655 1.00 87.25 85 LEU A O 1
ATOM 618 N N . GLY A 1 86 ? 14.422 -9.928 -17.513 1.00 78.88 86 GLY A N 1
ATOM 619 C CA . GLY A 1 86 ? 14.836 -10.303 -18.862 1.00 78.88 86 GLY A CA 1
ATOM 620 C C . GLY A 1 86 ? 16.312 -10.687 -18.956 1.00 78.88 86 GLY A C 1
ATOM 621 O O . GLY A 1 86 ? 16.993 -10.880 -17.941 1.00 78.88 86 GLY A O 1
ATOM 622 N N . THR A 1 87 ? 16.788 -10.844 -20.191 1.00 69.88 87 THR A N 1
ATOM 623 C CA . THR A 1 87 ? 18.147 -11.296 -20.518 1.00 69.88 87 THR A CA 1
ATOM 624 C C . THR A 1 87 ? 18.896 -10.261 -21.350 1.00 69.88 87 THR A C 1
ATOM 626 O O . THR A 1 87 ? 18.449 -9.870 -22.426 1.00 69.88 87 THR A O 1
ATOM 629 N N . VAL A 1 88 ? 20.080 -9.846 -20.892 1.00 64.06 88 VAL A N 1
ATOM 630 C CA . VAL A 1 88 ? 20.821 -8.748 -21.531 1.00 64.06 88 VAL A CA 1
ATOM 631 C C . VAL A 1 88 ? 21.269 -9.135 -22.942 1.00 64.06 88 VAL A C 1
ATOM 633 O O . VAL A 1 88 ? 22.003 -10.108 -23.115 1.00 64.06 88 VAL A O 1
ATOM 636 N N . GLY A 1 89 ? 20.889 -8.326 -23.938 1.00 59.06 89 GLY A N 1
ATOM 637 C CA . GLY A 1 89 ? 21.329 -8.473 -25.331 1.00 59.06 89 GLY A CA 1
ATOM 638 C C . GLY A 1 89 ? 20.582 -9.540 -26.140 1.00 59.06 89 GLY A C 1
ATOM 639 O O . GLY A 1 89 ? 21.007 -9.853 -27.252 1.00 59.06 89 GLY A O 1
ATOM 640 N N . GLY A 1 90 ? 19.496 -10.104 -25.606 1.00 55.38 90 GLY A N 1
ATOM 641 C CA . GLY A 1 90 ? 18.576 -10.961 -26.352 1.00 55.38 90 GLY A CA 1
ATOM 642 C C . GLY A 1 90 ? 17.332 -10.191 -26.795 1.00 55.38 90 GLY A C 1
ATOM 643 O O . GLY A 1 90 ? 16.861 -9.321 -26.079 1.00 55.38 90 GLY A O 1
ATOM 644 N N . SER A 1 91 ? 16.765 -10.528 -27.956 1.00 51.22 91 SER A N 1
ATOM 645 C CA . SER A 1 91 ? 15.349 -10.241 -28.221 1.00 51.22 91 SER A CA 1
ATOM 646 C C . SER A 1 91 ? 14.526 -11.287 -27.479 1.00 51.22 91 SER A C 1
ATOM 648 O O . SER A 1 91 ? 14.192 -12.329 -28.044 1.00 51.22 91 SER A O 1
ATOM 650 N N . ASP A 1 92 ? 14.283 -11.070 -26.193 1.00 59.22 92 ASP A N 1
ATOM 651 C CA . ASP A 1 92 ? 13.321 -11.878 -25.458 1.00 59.22 92 ASP A CA 1
ATOM 652 C C . ASP A 1 92 ? 11.931 -11.215 -25.498 1.00 59.22 92 ASP A C 1
ATOM 654 O O . ASP A 1 92 ? 11.738 -10.125 -26.040 1.00 59.22 92 ASP A O 1
ATOM 658 N N . ALA A 1 93 ? 10.909 -11.926 -25.020 1.00 54.12 93 ALA A N 1
ATOM 659 C CA . ALA A 1 93 ? 9.528 -11.444 -25.054 1.00 54.12 93 ALA A CA 1
ATOM 660 C C . ALA A 1 93 ? 9.268 -10.274 -24.075 1.00 54.12 93 ALA A C 1
ATOM 662 O O . ALA A 1 93 ? 8.112 -9.901 -23.869 1.00 54.12 93 ALA A O 1
ATOM 663 N N . ASN A 1 94 ? 10.306 -9.712 -23.443 1.00 56.44 94 ASN A N 1
ATOM 664 C CA . ASN A 1 94 ? 10.169 -8.726 -22.384 1.00 56.44 94 ASN A CA 1
ATOM 665 C C . ASN A 1 94 ? 10.099 -7.303 -22.965 1.00 56.44 94 ASN A C 1
ATOM 667 O O . ASN A 1 94 ? 11.095 -6.650 -23.249 1.00 56.44 94 ASN A O 1
ATOM 671 N N . TYR A 1 95 ? 8.872 -6.801 -23.100 1.00 59.84 95 TYR A N 1
ATOM 672 C CA . TYR A 1 95 ? 8.529 -5.367 -23.078 1.00 59.84 95 TYR A CA 1
ATOM 673 C C . TYR A 1 95 ? 9.108 -4.469 -24.168 1.00 59.84 95 TYR A C 1
ATOM 675 O O . TYR A 1 95 ? 8.914 -3.265 -24.083 1.00 59.84 95 TYR A O 1
ATOM 683 N N . THR A 1 96 ? 9.694 -5.022 -25.231 1.00 60.59 96 THR A N 1
ATOM 684 C CA . THR A 1 96 ? 10.272 -4.255 -26.356 1.00 60.59 96 THR A CA 1
ATOM 685 C C . THR A 1 96 ? 9.313 -3.270 -27.034 1.00 60.59 96 THR A C 1
ATOM 687 O O . THR A 1 96 ? 9.771 -2.390 -27.764 1.00 60.59 96 THR A O 1
ATOM 690 N N . THR A 1 97 ? 8.002 -3.381 -26.789 1.00 65.00 97 THR A N 1
ATOM 691 C CA . THR A 1 97 ? 6.970 -2.512 -27.361 1.00 65.00 97 THR A CA 1
ATOM 692 C C . THR A 1 97 ? 6.081 -1.859 -26.291 1.00 65.00 97 THR A C 1
ATOM 694 O O . THR A 1 97 ? 5.688 -2.541 -25.337 1.00 65.00 97 THR A O 1
ATOM 697 N N . PRO A 1 98 ? 5.677 -0.589 -26.476 1.00 72.88 98 PRO A N 1
ATOM 698 C CA . PRO A 1 98 ? 4.686 0.093 -25.641 1.00 72.88 98 PRO A CA 1
ATOM 699 C C . PRO A 1 98 ? 3.376 -0.685 -25.434 1.00 72.88 98 PRO A C 1
ATOM 701 O O . PRO A 1 98 ? 2.986 -1.497 -26.274 1.00 72.88 98 PRO A O 1
ATOM 704 N N . ASN A 1 99 ? 2.655 -0.360 -24.359 1.00 76.50 99 ASN A N 1
ATOM 705 C CA . ASN A 1 99 ? 1.394 -0.972 -23.914 1.00 76.50 99 ASN A CA 1
ATOM 706 C C . ASN A 1 99 ? 1.508 -2.441 -23.480 1.00 76.50 99 ASN A C 1
ATOM 708 O O . ASN A 1 99 ? 0.557 -3.211 -23.608 1.00 76.50 99 ASN A O 1
ATOM 712 N N . THR A 1 100 ? 2.671 -2.829 -22.967 1.00 81.94 100 THR A N 1
ATOM 713 C CA . THR A 1 100 ? 2.905 -4.146 -22.370 1.00 81.94 100 THR A CA 1
ATOM 714 C C . THR A 1 100 ? 3.077 -4.013 -20.858 1.00 81.94 100 THR A C 1
ATOM 716 O O . THR A 1 100 ? 3.594 -3.002 -20.378 1.00 81.94 100 THR A O 1
ATOM 719 N N . GLU A 1 101 ? 2.639 -5.021 -20.100 1.00 88.06 101 GLU A N 1
ATOM 720 C CA . GLU A 1 101 ? 2.724 -5.031 -18.634 1.00 88.06 101 GLU A CA 1
ATOM 721 C C . GLU A 1 101 ? 3.300 -6.342 -18.074 1.00 88.06 101 GLU A C 1
ATOM 723 O O . GLU A 1 101 ? 3.129 -7.422 -18.652 1.00 88.06 101 GLU A O 1
ATOM 728 N N . LYS A 1 102 ? 4.043 -6.247 -16.966 1.00 86.81 102 LYS A N 1
ATOM 729 C CA . LYS A 1 102 ? 4.575 -7.397 -16.221 1.00 86.81 102 LYS A CA 1
ATOM 730 C C . LYS A 1 102 ? 4.157 -7.312 -14.781 1.00 86.81 102 LYS A C 1
ATOM 732 O O . LYS A 1 102 ? 4.510 -6.327 -14.143 1.00 86.81 102 LYS A O 1
ATOM 737 N N . SER A 1 103 ? 3.578 -8.386 -14.262 1.00 91.69 103 SER A N 1
ATOM 738 C CA . SER A 1 103 ? 3.386 -8.541 -12.826 1.00 91.69 103 SER A CA 1
ATOM 739 C C . SER A 1 103 ? 4.353 -9.569 -12.245 1.00 91.69 103 SER A C 1
ATOM 741 O O . SER A 1 103 ? 4.623 -10.602 -12.861 1.00 91.69 103 SER A O 1
ATOM 743 N N . PHE A 1 104 ? 4.901 -9.282 -11.071 1.00 93.25 104 PHE A N 1
ATOM 744 C CA . PHE A 1 104 ? 5.804 -10.172 -10.341 1.00 93.25 104 PHE A CA 1
ATOM 745 C C . PHE A 1 104 ? 5.793 -9.830 -8.849 1.00 93.25 104 PHE A C 1
ATOM 747 O O . PHE A 1 104 ? 5.343 -8.761 -8.445 1.00 93.25 104 PHE A O 1
ATOM 754 N N . THR A 1 105 ? 6.313 -10.735 -8.027 1.00 94.44 105 THR A N 1
ATOM 755 C CA . THR A 1 105 ? 6.528 -10.500 -6.596 1.00 94.44 105 THR A CA 1
ATOM 756 C C . THR A 1 105 ? 8.018 -10.490 -6.280 1.00 94.44 105 THR A C 1
ATOM 758 O O . THR A 1 105 ? 8.838 -11.052 -7.013 1.00 94.44 105 THR A O 1
ATOM 761 N N . ILE A 1 106 ? 8.372 -9.843 -5.173 1.00 93.25 106 ILE A N 1
ATOM 762 C CA . ILE A 1 106 ? 9.710 -9.890 -4.586 1.00 93.25 106 ILE A CA 1
ATOM 763 C C . ILE A 1 106 ? 9.571 -10.448 -3.175 1.00 93.25 106 ILE A C 1
ATOM 765 O O . ILE A 1 106 ? 8.851 -9.897 -2.345 1.00 93.25 106 ILE A O 1
ATOM 769 N N . ALA A 1 107 ? 10.263 -11.553 -2.901 1.00 91.81 107 ALA A N 1
ATOM 770 C CA . ALA A 1 107 ? 10.269 -12.143 -1.570 1.00 91.81 107 ALA A CA 1
ATOM 771 C C . ALA A 1 107 ? 10.883 -11.163 -0.555 1.00 91.81 107 ALA A C 1
ATOM 773 O O . ALA A 1 107 ? 11.968 -10.639 -0.789 1.00 91.81 107 ALA A O 1
ATOM 774 N N . GLY A 1 108 ? 10.198 -10.955 0.572 1.00 89.62 108 GLY A N 1
ATOM 775 C CA . GLY A 1 108 ? 10.613 -10.028 1.634 1.00 89.62 108 GLY A CA 1
ATOM 776 C C . GLY A 1 108 ? 9.812 -8.724 1.688 1.00 89.62 108 GLY A C 1
ATOM 777 O O . GLY A 1 108 ? 9.797 -8.086 2.736 1.00 89.62 108 GLY A O 1
ATOM 778 N N . ILE A 1 109 ? 9.083 -8.379 0.619 1.00 93.81 109 ILE A N 1
ATOM 779 C CA . ILE A 1 109 ? 8.167 -7.231 0.591 1.00 93.81 109 ILE A CA 1
ATOM 780 C C . ILE A 1 109 ? 6.730 -7.746 0.738 1.00 93.81 109 ILE A C 1
ATOM 782 O O . ILE A 1 109 ? 6.177 -8.388 -0.159 1.00 93.81 109 ILE A O 1
ATOM 786 N N . THR A 1 110 ? 6.139 -7.495 1.902 1.00 91.69 110 THR A N 1
ATOM 787 C CA . THR A 1 110 ? 4.862 -8.079 2.334 1.00 91.69 110 THR A CA 1
ATOM 788 C C . THR A 1 110 ? 3.731 -7.066 2.453 1.00 91.69 110 THR A C 1
ATOM 790 O O . THR A 1 110 ? 2.576 -7.481 2.482 1.00 91.69 110 THR A O 1
ATOM 793 N N . SER A 1 111 ? 4.035 -5.765 2.503 1.00 91.19 111 SER A N 1
ATOM 794 C CA . SER A 1 111 ? 3.023 -4.704 2.529 1.00 91.19 111 SER A CA 1
ATOM 795 C C . SER A 1 111 ? 3.452 -3.455 1.753 1.00 91.19 111 SER A C 1
ATOM 797 O O . SER A 1 111 ? 4.638 -3.151 1.635 1.00 91.19 111 SER A O 1
ATOM 799 N N . LEU A 1 112 ? 2.475 -2.705 1.238 1.00 91.19 112 LEU A N 1
ATOM 800 C CA . LEU A 1 112 ? 2.650 -1.407 0.587 1.00 91.19 112 LEU A CA 1
ATOM 801 C C . LEU A 1 112 ? 3.270 -0.390 1.540 1.00 91.19 112 LEU A C 1
ATOM 803 O O . LEU A 1 112 ? 4.066 0.425 1.101 1.00 91.19 112 LEU A O 1
ATOM 807 N N . ALA A 1 113 ? 2.975 -0.473 2.840 1.00 89.25 113 ALA A N 1
ATOM 808 C CA . ALA A 1 113 ? 3.562 0.415 3.844 1.00 89.25 113 ALA A CA 1
ATOM 809 C C . ALA A 1 113 ? 5.100 0.348 3.883 1.00 89.25 113 ALA A C 1
ATOM 811 O O . ALA A 1 113 ? 5.743 1.337 4.212 1.00 89.25 113 ALA A O 1
ATOM 812 N N . GLN A 1 114 ? 5.707 -0.789 3.520 1.00 92.56 114 GLN A N 1
ATOM 813 C CA . GLN A 1 114 ? 7.168 -0.899 3.429 1.00 92.56 114 GLN A CA 1
ATOM 814 C C . GLN A 1 114 ? 7.748 -0.094 2.263 1.00 92.56 114 GLN A C 1
ATOM 816 O O . GLN A 1 114 ? 8.932 0.223 2.280 1.00 92.56 114 GLN A O 1
ATOM 821 N N . LEU A 1 115 ? 6.935 0.206 1.248 1.00 94.25 115 LEU A N 1
ATOM 822 C CA . LEU A 1 115 ? 7.354 0.960 0.073 1.00 94.25 115 LEU A CA 1
ATOM 823 C C . LEU A 1 115 ? 7.312 2.471 0.286 1.00 94.25 115 LEU A C 1
ATOM 825 O O . LEU A 1 115 ? 7.797 3.187 -0.581 1.00 94.25 115 LEU A O 1
ATOM 829 N N . ASP A 1 116 ? 6.755 2.967 1.391 1.00 90.81 116 ASP A N 1
ATOM 830 C CA . ASP A 1 116 ? 6.700 4.405 1.648 1.00 90.81 116 ASP A CA 1
ATOM 831 C C . ASP A 1 116 ? 8.117 5.002 1.722 1.00 90.81 116 ASP A C 1
ATOM 833 O O . ASP A 1 116 ? 8.946 4.581 2.532 1.00 90.81 116 ASP A O 1
ATOM 837 N N . GLY A 1 117 ? 8.417 5.942 0.822 1.00 90.19 117 GLY A N 1
ATOM 838 C CA . GLY A 1 117 ? 9.745 6.542 0.680 1.00 90.19 117 GLY A CA 1
ATOM 839 C C . GLY A 1 117 ? 10.840 5.610 0.143 1.00 90.19 117 GLY A C 1
ATOM 840 O O . GLY A 1 117 ? 12.006 6.006 0.125 1.00 90.19 117 GLY A O 1
ATOM 841 N N . ALA A 1 118 ? 10.506 4.394 -0.302 1.00 95.31 118 ALA A N 1
ATOM 842 C CA . ALA A 1 118 ? 11.466 3.493 -0.936 1.00 95.31 118 ALA A CA 1
ATOM 843 C C . ALA A 1 118 ? 11.939 4.048 -2.288 1.00 95.31 118 ALA A C 1
ATOM 845 O O . ALA A 1 118 ? 11.174 4.698 -2.999 1.00 95.31 118 ALA A O 1
ATOM 846 N N . GLN A 1 119 ? 13.175 3.752 -2.689 1.00 95.88 119 GLN A N 1
ATOM 847 C CA . GLN A 1 119 ? 13.640 4.014 -4.052 1.00 95.88 119 GLN A CA 1
ATOM 848 C C . GLN A 1 119 ? 13.389 2.781 -4.926 1.00 95.88 119 GLN A C 1
ATOM 850 O O . GLN A 1 119 ? 13.697 1.647 -4.557 1.00 95.88 119 GLN A O 1
ATOM 855 N N . LEU A 1 120 ? 12.833 3.000 -6.113 1.00 97.00 120 LEU A N 1
ATOM 856 C CA . LEU A 1 120 ? 12.654 1.984 -7.142 1.00 97.00 120 LEU A CA 1
ATOM 857 C C . LEU A 1 120 ? 13.667 2.186 -8.260 1.00 97.00 120 LEU A C 1
ATOM 859 O O . LEU A 1 120 ? 14.036 3.313 -8.581 1.00 97.00 120 LEU A O 1
ATOM 863 N N . GLY A 1 121 ? 14.066 1.090 -8.901 1.00 96.19 121 GLY A N 1
ATOM 864 C CA . GLY A 1 121 ? 14.997 1.106 -10.021 1.00 96.19 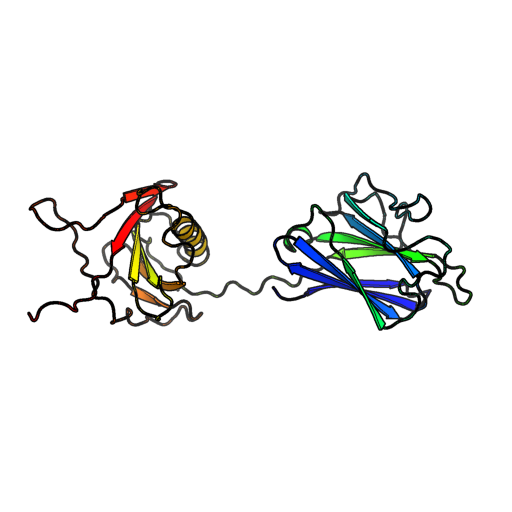121 GLY A CA 1
ATOM 865 C C . GLY A 1 121 ? 14.549 0.221 -11.175 1.00 96.19 121 GLY A C 1
ATOM 866 O O . GLY A 1 121 ? 14.228 -0.951 -10.980 1.00 96.19 121 GLY A O 1
ATOM 867 N N . ILE A 1 122 ? 14.605 0.748 -12.400 1.00 94.50 122 ILE A N 1
ATOM 868 C CA . ILE A 1 122 ? 14.429 -0.024 -13.636 1.00 94.50 122 ILE A CA 1
ATOM 869 C C . ILE A 1 122 ? 15.720 -0.001 -14.445 1.00 94.50 122 ILE A C 1
ATOM 871 O O . ILE A 1 122 ? 16.233 1.053 -14.837 1.00 94.50 122 ILE A O 1
ATOM 875 N N . ARG A 1 123 ? 16.202 -1.201 -14.779 1.00 93.19 123 ARG A N 1
ATOM 876 C CA . ARG A 1 123 ? 17.250 -1.400 -15.774 1.00 93.19 123 ARG A CA 1
ATOM 877 C C . ARG A 1 123 ? 16.624 -1.821 -17.094 1.00 93.19 123 ARG A C 1
ATOM 879 O O . ARG A 1 123 ? 16.009 -2.883 -17.167 1.00 93.19 123 ARG A O 1
ATOM 886 N N . ALA A 1 124 ? 16.842 -1.026 -18.140 1.00 90.38 124 ALA A N 1
ATOM 887 C CA . ALA A 1 124 ? 16.370 -1.335 -19.486 1.00 90.38 124 ALA A CA 1
ATOM 888 C C . ALA A 1 124 ? 17.484 -1.258 -20.542 1.00 90.38 124 ALA A C 1
ATOM 890 O O . ALA A 1 124 ? 18.431 -0.476 -20.428 1.00 90.38 124 ALA A O 1
ATOM 891 N N . THR A 1 125 ? 17.373 -2.069 -21.589 1.00 87.62 125 THR A N 1
ATOM 892 C CA . THR A 1 125 ? 18.218 -2.046 -22.793 1.00 87.62 125 THR A CA 1
ATOM 893 C C . THR A 1 125 ? 17.382 -1.729 -24.028 1.00 87.62 125 THR A C 1
ATOM 895 O O . THR A 1 125 ? 16.184 -1.484 -23.926 1.00 87.62 125 THR A O 1
ATOM 898 N N . SER A 1 126 ? 18.010 -1.674 -25.201 1.00 85.31 126 SER A N 1
ATOM 899 C CA . SER A 1 126 ? 17.333 -1.414 -26.474 1.00 85.31 126 SER A CA 1
ATOM 900 C C . SER A 1 126 ? 16.598 -0.068 -26.531 1.00 85.31 126 SER A C 1
ATOM 902 O O . SER A 1 126 ? 15.630 0.077 -27.269 1.00 85.31 126 SER A O 1
ATOM 904 N N . THR A 1 127 ? 17.085 0.932 -25.784 1.00 82.94 127 THR A N 1
ATOM 905 C CA . THR A 1 127 ? 16.400 2.229 -25.614 1.00 82.94 127 THR A CA 1
ATOM 906 C C . THR A 1 127 ? 16.706 3.284 -26.672 1.00 82.94 127 THR A C 1
ATOM 908 O O . THR A 1 127 ? 16.121 4.362 -26.680 1.00 82.94 127 THR A O 1
ATOM 911 N N . GLY A 1 128 ? 17.638 2.991 -27.578 1.00 74.75 128 GLY A N 1
ATOM 912 C CA . GLY A 1 128 ? 17.979 3.866 -28.700 1.00 74.75 128 GLY A CA 1
ATOM 913 C C . GLY A 1 128 ? 17.165 3.543 -29.953 1.00 74.75 128 GLY A C 1
ATOM 914 O O . GLY A 1 128 ? 16.643 2.438 -30.084 1.00 74.75 128 GLY A O 1
ATOM 915 N N . ALA A 1 129 ? 17.138 4.471 -30.916 1.00 70.00 129 ALA A N 1
ATOM 916 C CA . ALA A 1 129 ? 16.438 4.300 -32.197 1.00 70.00 129 ALA A CA 1
ATOM 917 C C . ALA A 1 129 ? 16.841 3.016 -32.955 1.00 70.00 129 ALA A C 1
ATOM 919 O O . ALA A 1 129 ? 15.993 2.388 -33.582 1.00 70.00 129 ALA A O 1
ATOM 920 N N . ASP A 1 130 ? 18.103 2.592 -32.821 1.00 67.38 130 ASP A N 1
ATOM 921 C CA . ASP A 1 130 ? 18.652 1.380 -33.448 1.00 67.38 130 ASP A CA 1
ATOM 922 C C . ASP A 1 130 ? 18.750 0.176 -32.483 1.00 67.38 130 ASP A C 1
ATOM 924 O O . ASP A 1 130 ? 19.446 -0.799 -32.766 1.00 67.38 130 ASP A O 1
ATOM 928 N N . GLY A 1 131 ? 18.136 0.250 -31.294 1.00 66.00 131 GLY A N 1
ATOM 929 C CA . GLY A 1 131 ? 18.182 -0.824 -30.290 1.00 66.00 131 GLY A CA 1
ATOM 930 C C . GLY A 1 131 ? 19.528 -0.989 -29.563 1.00 66.00 131 GLY A C 1
ATOM 931 O O . GLY A 1 131 ? 19.729 -1.971 -28.860 1.00 66.00 131 GLY A O 1
ATOM 932 N N . GLN A 1 132 ? 20.456 -0.035 -29.694 1.00 70.62 132 GLN A N 1
ATOM 933 C CA . GLN A 1 132 ? 21.798 -0.082 -29.074 1.00 70.62 132 GLN A CA 1
ATOM 934 C C . GLN A 1 132 ? 21.886 0.642 -27.711 1.00 70.62 132 GLN A C 1
ATOM 936 O O . GLN A 1 132 ? 22.944 0.680 -27.085 1.00 70.62 132 GLN A O 1
ATOM 941 N N . GLY A 1 133 ? 20.790 1.262 -27.262 1.00 80.75 133 GLY A N 1
ATOM 942 C CA . GLY A 1 133 ? 20.746 2.086 -26.050 1.00 80.75 133 GLY A CA 1
ATOM 943 C C . GLY A 1 133 ? 20.583 1.288 -24.760 1.00 80.75 133 GLY A C 1
ATOM 944 O O . GLY A 1 133 ? 20.177 0.125 -24.761 1.00 80.75 133 GLY A O 1
ATOM 945 N N . SER A 1 134 ? 20.882 1.932 -23.634 1.00 87.81 134 SER A N 1
ATOM 946 C CA . SER A 1 134 ? 20.596 1.369 -22.323 1.00 87.81 134 SER A CA 1
ATOM 947 C C . SER A 1 134 ? 20.258 2.469 -21.325 1.00 87.81 134 SER A C 1
ATOM 949 O O . SER A 1 134 ? 20.850 3.545 -21.380 1.00 87.81 134 SER A O 1
ATOM 951 N N . LEU A 1 135 ? 19.350 2.171 -20.404 1.00 90.75 135 LEU A N 1
ATOM 952 C CA . LEU A 1 135 ? 18.773 3.123 -19.469 1.00 90.75 135 LEU A CA 1
ATOM 953 C C . LEU A 1 135 ? 18.810 2.589 -18.035 1.00 90.75 135 LEU A C 1
ATOM 955 O O . LEU A 1 135 ? 18.624 1.388 -17.806 1.00 90.75 135 LEU A O 1
ATOM 959 N N . LYS A 1 136 ? 19.081 3.488 -17.092 1.00 93.94 136 LYS A N 1
ATOM 960 C CA . LYS A 1 136 ? 18.920 3.280 -15.656 1.00 93.94 136 LYS A CA 1
ATOM 961 C C . LYS A 1 136 ? 17.979 4.367 -15.158 1.00 93.94 136 LYS A C 1
ATOM 963 O O . LYS A 1 136 ? 18.354 5.539 -15.141 1.00 93.94 136 LYS A O 1
ATOM 968 N N . LEU A 1 137 ? 16.770 3.972 -14.796 1.00 94.81 137 LEU A N 1
ATOM 969 C CA . LEU A 1 137 ? 15.786 4.861 -14.194 1.00 94.81 137 LEU A CA 1
ATOM 970 C C . LEU A 1 137 ? 15.705 4.553 -12.711 1.00 94.81 137 LEU A C 1
ATOM 972 O O . LEU A 1 137 ? 15.731 3.381 -12.334 1.00 94.81 137 LEU A O 1
ATOM 976 N N . ALA A 1 138 ? 15.620 5.596 -11.902 1.00 95.19 138 ALA A N 1
ATOM 977 C CA . ALA A 1 138 ? 15.332 5.474 -10.491 1.00 95.19 138 ALA A CA 1
ATOM 978 C C . ALA A 1 138 ? 14.403 6.604 -10.076 1.00 95.19 138 ALA A C 1
ATOM 980 O O . ALA A 1 138 ? 14.466 7.687 -10.651 1.00 95.19 138 ALA A O 1
ATOM 981 N N . ASP A 1 139 ? 13.541 6.317 -9.115 1.00 94.88 139 ASP A N 1
ATOM 982 C CA . ASP A 1 139 ? 12.566 7.262 -8.591 1.00 94.88 139 ASP A CA 1
ATOM 983 C C . ASP A 1 139 ? 12.158 6.833 -7.181 1.00 94.88 139 ASP A C 1
ATOM 985 O O . ASP A 1 139 ? 12.322 5.664 -6.815 1.00 94.88 139 ASP A O 1
ATOM 989 N N . VAL A 1 140 ? 11.657 7.770 -6.386 1.00 93.81 140 VAL A N 1
ATOM 990 C CA . VAL A 1 140 ? 11.163 7.489 -5.035 1.00 93.81 140 VAL A CA 1
ATOM 991 C C . VAL A 1 140 ? 9.675 7.179 -5.112 1.00 93.81 140 VAL A C 1
ATOM 993 O O . VAL A 1 140 ? 8.930 7.818 -5.847 1.00 93.81 140 VAL A O 1
ATOM 996 N N . VAL A 1 141 ? 9.240 6.172 -4.363 1.00 93.12 141 VAL A N 1
ATOM 997 C CA . VAL A 1 141 ? 7.832 5.807 -4.264 1.00 93.12 141 VAL A CA 1
ATOM 998 C C . VAL A 1 141 ? 7.034 6.956 -3.664 1.00 93.12 141 VAL A C 1
ATOM 1000 O O . VAL A 1 141 ? 7.327 7.427 -2.565 1.00 93.12 141 VAL A O 1
ATOM 1003 N N . GLU A 1 142 ? 5.960 7.320 -4.355 1.00 85.75 142 GLU A N 1
ATOM 1004 C CA . GLU A 1 142 ? 4.920 8.199 -3.837 1.00 85.75 142 GLU A CA 1
ATOM 1005 C C . GLU A 1 142 ? 3.653 7.370 -3.623 1.00 85.75 142 GLU A C 1
ATOM 1007 O O . GLU A 1 142 ? 2.912 7.069 -4.563 1.00 85.75 142 GLU A O 1
ATOM 1012 N N . LEU A 1 143 ? 3.398 6.970 -2.376 1.00 84.19 143 LEU A N 1
ATOM 1013 C CA . LEU A 1 143 ? 2.100 6.405 -2.028 1.00 84.19 143 LEU A CA 1
ATOM 1014 C C . LEU A 1 143 ? 1.080 7.542 -1.902 1.00 84.19 143 LEU A C 1
ATOM 1016 O O . LEU A 1 143 ? 1.392 8.589 -1.324 1.00 84.19 143 LEU A O 1
ATOM 1020 N N . PRO A 1 144 ? -0.158 7.363 -2.398 1.00 74.12 144 PRO A N 1
ATOM 1021 C CA . PRO A 1 144 ? -1.223 8.286 -2.059 1.00 74.12 144 PRO A CA 1
ATOM 1022 C C . PRO A 1 144 ? -1.365 8.320 -0.532 1.00 74.12 144 PRO A C 1
ATOM 1024 O O . PRO A 1 144 ? -1.232 7.271 0.112 1.00 74.12 144 PRO A O 1
ATOM 1027 N N . PRO A 1 145 ? -1.645 9.495 0.060 1.00 67.25 145 PRO A N 1
ATOM 1028 C CA . PRO A 1 145 ? -1.894 9.564 1.488 1.00 67.25 145 PRO A CA 1
ATOM 1029 C C . PRO A 1 145 ? -3.021 8.584 1.832 1.00 67.25 145 PRO A C 1
ATOM 1031 O O . PRO A 1 145 ? -3.972 8.456 1.046 1.00 67.25 145 PRO A O 1
ATOM 1034 N N . PRO A 1 146 ? -2.934 7.884 2.977 1.00 61.16 146 PRO A N 1
ATOM 1035 C CA . PRO A 1 146 ? -4.041 7.059 3.416 1.00 61.16 146 PRO A CA 1
ATOM 1036 C C . PRO A 1 146 ? -5.301 7.934 3.465 1.00 61.16 146 PRO A C 1
ATOM 1038 O O . PRO A 1 146 ? -5.204 9.128 3.784 1.00 61.16 146 PRO A O 1
ATOM 1041 N N . PRO A 1 147 ? -6.481 7.385 3.126 1.00 56.72 147 PRO A N 1
ATOM 1042 C CA . PRO A 1 147 ? -7.718 8.111 3.356 1.00 56.72 147 PRO A CA 1
ATOM 1043 C C . PRO A 1 147 ? -7.740 8.582 4.818 1.00 56.72 147 PRO A C 1
ATOM 1045 O O . PRO A 1 147 ? -7.238 7.859 5.689 1.00 56.72 147 PRO A O 1
ATOM 1048 N N . PRO A 1 148 ? -8.262 9.791 5.101 1.00 58.28 148 PRO A N 1
ATOM 1049 C CA . PRO A 1 148 ? -8.397 10.235 6.478 1.00 58.28 148 PRO A CA 1
ATOM 1050 C C . PRO A 1 148 ? -9.151 9.157 7.268 1.00 58.28 148 PRO A C 1
ATOM 1052 O O . PRO A 1 148 ? -10.066 8.545 6.701 1.00 58.28 148 PRO A O 1
ATOM 1055 N N . PRO A 1 149 ? -8.772 8.897 8.534 1.00 63.50 149 PRO A N 1
ATOM 1056 C CA . PRO A 1 149 ? -9.538 8.003 9.386 1.00 63.50 149 PRO A CA 1
ATOM 1057 C C . PRO A 1 149 ? -11.007 8.410 9.320 1.00 63.50 149 PRO A C 1
ATOM 1059 O O . PRO A 1 149 ? -11.328 9.592 9.460 1.00 63.50 149 PRO A O 1
ATOM 1062 N N . ILE A 1 150 ? -11.880 7.448 9.032 1.00 68.31 150 ILE A N 1
ATOM 1063 C CA . ILE A 1 150 ? -13.310 7.670 9.206 1.00 68.31 150 ILE A CA 1
ATOM 1064 C C . ILE A 1 150 ? -13.500 7.848 10.711 1.00 68.31 150 ILE A C 1
ATOM 1066 O O . ILE A 1 150 ? -13.101 6.975 11.480 1.00 68.31 150 ILE A O 1
ATOM 1070 N N . ASP A 1 151 ? -14.008 9.011 11.097 1.00 71.50 151 ASP A N 1
ATOM 1071 C CA . ASP A 1 151 ? -14.366 9.329 12.473 1.00 71.50 151 ASP A CA 1
ATOM 1072 C C . ASP A 1 151 ? -15.730 8.694 12.748 1.00 71.50 151 ASP A C 1
ATOM 1074 O O . ASP A 1 151 ? -16.721 9.037 12.098 1.00 71.50 151 ASP A O 1
ATOM 1078 N N . HIS A 1 152 ? -15.756 7.715 13.645 1.00 76.94 152 HIS A N 1
ATOM 1079 C CA . HIS A 1 152 ? -16.976 7.023 14.051 1.00 76.94 152 HIS A CA 1
ATOM 1080 C C . HIS A 1 152 ? -17.476 7.526 15.407 1.00 76.94 152 HIS A C 1
ATOM 1082 O O . HIS A 1 152 ? -18.595 7.199 15.797 1.00 76.94 152 HIS A O 1
ATOM 1088 N N . PHE A 1 153 ? -16.664 8.282 16.156 1.00 82.31 153 PHE A N 1
ATOM 1089 C CA . PHE A 1 153 ? -16.966 8.614 17.541 1.00 82.31 153 PHE A CA 1
ATOM 1090 C C . PHE A 1 153 ? -16.683 10.084 17.847 1.00 82.31 153 PHE A C 1
ATOM 1092 O O . PHE A 1 153 ? -15.550 10.546 17.740 1.00 82.31 153 PHE A O 1
ATOM 1099 N N . PRO A 1 154 ? -17.672 10.826 18.370 1.00 80.75 154 PRO A N 1
ATOM 1100 C CA . PRO A 1 154 ? -17.467 12.232 18.662 1.00 80.75 154 PRO A CA 1
ATOM 1101 C C . PRO A 1 154 ? -16.423 12.396 19.777 1.00 80.75 154 PRO A C 1
ATOM 1103 O O . PRO A 1 154 ? -16.443 11.621 20.743 1.00 80.75 154 PRO A O 1
ATOM 1106 N N . PRO A 1 155 ? -15.578 13.443 19.725 1.00 80.44 155 PRO A N 1
ATOM 1107 C CA . PRO A 1 155 ? -14.629 13.730 20.791 1.00 80.44 155 PRO A CA 1
ATOM 1108 C C . PRO A 1 155 ? -15.363 13.994 22.110 1.00 80.44 155 PRO A C 1
ATOM 1110 O O . PRO A 1 155 ? -16.378 14.703 22.154 1.00 80.44 155 PRO A O 1
ATOM 1113 N N . ARG A 1 156 ? -14.847 13.437 23.208 1.00 75.69 156 ARG A N 1
ATOM 1114 C CA . ARG A 1 156 ? -15.493 13.499 24.528 1.00 75.69 156 ARG A CA 1
ATOM 1115 C C . ARG A 1 156 ? -14.733 14.365 25.523 1.00 75.69 156 ARG A C 1
ATOM 1117 O O . ARG A 1 156 ? -13.523 14.347 25.628 1.00 75.69 156 ARG A O 1
ATOM 1124 N N . THR A 1 157 ? -15.472 15.102 26.346 1.00 76.50 157 THR A N 1
ATOM 1125 C CA . THR A 1 157 ? -14.866 15.923 27.416 1.00 76.50 157 THR A CA 1
ATOM 1126 C C . THR A 1 157 ? -14.674 15.165 28.731 1.00 76.50 157 THR A C 1
ATOM 1128 O O . THR A 1 157 ? -14.120 15.718 29.680 1.00 76.50 157 THR A O 1
ATOM 1131 N N . GLN A 1 158 ? -15.161 13.925 28.811 1.00 74.75 158 GLN A N 1
ATOM 1132 C CA . GLN A 1 158 ? -15.087 13.077 29.996 1.00 74.75 158 GLN A CA 1
ATOM 1133 C C . GLN A 1 158 ? -14.319 11.798 29.697 1.00 74.75 158 GLN A C 1
ATOM 1135 O O . GLN A 1 158 ? -14.476 11.216 28.624 1.00 74.75 158 GLN A O 1
ATOM 1140 N N . ASP A 1 159 ? -13.587 11.321 30.702 1.00 76.19 159 ASP A N 1
ATOM 1141 C CA . ASP A 1 159 ? -12.893 10.043 30.629 1.00 76.19 159 ASP A CA 1
ATOM 1142 C C . ASP A 1 159 ? -13.888 8.898 30.409 1.00 76.19 159 ASP A C 1
ATOM 1144 O O . ASP A 1 159 ? -14.931 8.769 31.074 1.00 76.19 159 ASP A O 1
ATOM 1148 N N . ILE A 1 160 ? -13.528 8.025 29.478 1.00 78.69 160 ILE A N 1
ATOM 1149 C CA . ILE A 1 160 ? -14.290 6.826 29.163 1.00 78.69 160 ILE A CA 1
ATOM 1150 C C . ILE A 1 160 ? -14.112 5.835 30.316 1.00 78.69 160 ILE A C 1
ATOM 1152 O O . ILE A 1 160 ? -12.994 5.565 30.754 1.00 78.69 160 ILE A O 1
ATOM 1156 N N . SER A 1 161 ? -15.228 5.317 30.835 1.00 78.62 161 SER A N 1
ATOM 1157 C CA . SER A 1 161 ? -15.258 4.342 31.937 1.00 78.62 161 SER A CA 1
ATOM 1158 C C . SER A 1 161 ? -15.297 2.894 31.450 1.00 78.62 161 SER A C 1
ATOM 1160 O O . SER A 1 161 ? -14.689 2.014 32.057 1.00 78.62 161 SER A O 1
ATOM 1162 N N . HIS A 1 162 ? -16.033 2.643 30.368 1.00 79.81 162 HIS A N 1
ATOM 1163 C CA . HIS A 1 162 ? -16.011 1.385 29.643 1.00 79.81 162 HIS A CA 1
ATOM 1164 C C . HIS A 1 162 ? -16.588 1.560 28.242 1.00 79.81 162 HIS A C 1
ATOM 1166 O O . HIS A 1 162 ? -17.311 2.523 27.953 1.00 79.81 162 HIS A O 1
ATOM 1172 N N . VAL A 1 163 ? -16.280 0.576 27.406 1.00 83.31 163 VAL A N 1
ATOM 1173 C CA . VAL A 1 163 ? -16.729 0.465 26.024 1.00 83.31 163 VAL A CA 1
ATOM 1174 C C . VAL A 1 163 ? -17.298 -0.931 25.797 1.00 83.31 163 VAL A C 1
ATOM 1176 O O . VAL A 1 163 ? -16.622 -1.915 26.081 1.00 83.31 163 VAL A O 1
ATOM 1179 N N . ASP A 1 164 ? -18.525 -1.019 25.292 1.00 85.50 164 ASP A N 1
ATOM 1180 C CA . ASP A 1 164 ? -19.187 -2.276 24.938 1.00 85.50 164 ASP A CA 1
ATOM 1181 C C . ASP A 1 164 ? -19.115 -2.468 23.4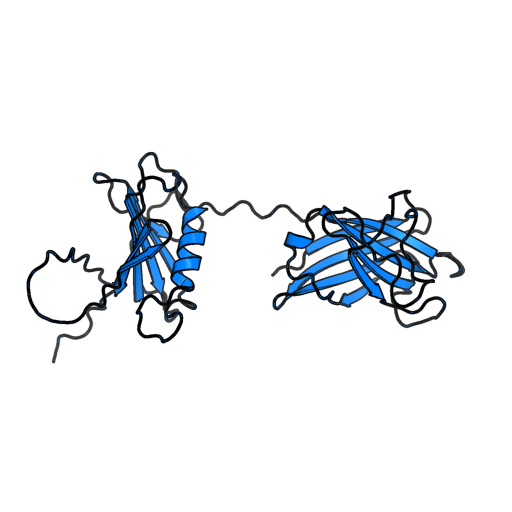16 1.00 85.50 164 ASP A C 1
ATOM 1183 O O . ASP A 1 164 ? -19.668 -1.662 22.671 1.00 85.50 164 ASP A O 1
ATOM 1187 N N . PHE A 1 165 ? -18.451 -3.527 22.952 1.00 85.06 165 PHE A N 1
ATOM 1188 C CA . PHE A 1 165 ? -18.389 -3.915 21.540 1.00 85.06 165 PHE A CA 1
ATOM 1189 C C . PHE A 1 165 ? -19.500 -4.915 21.241 1.00 85.06 165 PHE A C 1
ATOM 1191 O O . PHE A 1 165 ? -19.501 -5.983 21.849 1.00 85.06 165 PHE A O 1
ATOM 1198 N N . TYR A 1 166 ? -20.405 -4.600 20.316 1.00 85.00 166 TYR A N 1
ATOM 1199 C CA . TYR A 1 166 ? -21.531 -5.461 19.941 1.00 85.00 166 TYR A CA 1
ATOM 1200 C C . TYR A 1 166 ? -21.217 -6.200 18.650 1.00 85.00 166 TYR A C 1
ATOM 1202 O O . TYR A 1 166 ? -20.976 -5.562 17.626 1.00 85.00 166 TYR A O 1
ATOM 1210 N N . MET A 1 167 ? -21.194 -7.529 18.695 1.00 82.25 167 MET A N 1
ATOM 1211 C CA . MET A 1 167 ? -20.786 -8.337 17.552 1.00 82.25 167 MET A CA 1
ATOM 1212 C C . MET A 1 167 ? -21.835 -9.359 17.152 1.00 82.25 167 MET A C 1
ATOM 1214 O O . MET A 1 167 ? -22.496 -9.959 17.999 1.00 82.25 167 MET A O 1
ATOM 1218 N N . ASP A 1 168 ? -21.871 -9.573 15.850 1.00 83.88 168 ASP A N 1
ATOM 1219 C CA . ASP A 1 168 ? -22.615 -10.590 15.130 1.00 83.88 168 ASP A CA 1
ATOM 1220 C C . ASP A 1 168 ? -21.632 -11.709 14.748 1.00 83.88 168 ASP A C 1
ATOM 1222 O O . ASP A 1 168 ? -20.610 -11.458 14.104 1.00 83.88 168 ASP A O 1
ATOM 1226 N N . LYS A 1 169 ? -21.862 -12.936 15.207 1.00 80.88 169 LYS A N 1
ATOM 1227 C CA . LYS A 1 169 ? -20.998 -14.090 14.935 1.00 80.88 169 LYS A CA 1
ATOM 1228 C C . LYS A 1 169 ? -21.401 -14.833 13.670 1.00 80.88 169 LYS A C 1
ATOM 1230 O O . LYS A 1 169 ? -20.534 -15.504 13.101 1.00 80.88 169 LYS A O 1
ATOM 1235 N N . ASP A 1 170 ? -22.666 -14.783 13.271 1.00 79.56 170 ASP A N 1
ATOM 1236 C CA . ASP A 1 170 ? -23.207 -15.619 12.199 1.00 79.56 170 ASP A CA 1
ATOM 1237 C C . ASP A 1 170 ? -23.581 -14.853 10.916 1.00 79.56 170 ASP A C 1
ATOM 1239 O O . ASP A 1 170 ? -23.769 -15.470 9.861 1.00 79.56 170 ASP A O 1
ATOM 1243 N N . GLY A 1 171 ? -23.520 -13.524 10.959 1.00 80.31 171 GLY A N 1
ATOM 1244 C CA . GLY A 1 171 ? -23.701 -12.613 9.837 1.00 80.31 171 GLY A CA 1
ATOM 1245 C C . GLY A 1 171 ? -25.159 -12.242 9.564 1.00 80.31 171 GLY A C 1
ATOM 1246 O O . GLY A 1 171 ? -25.449 -11.798 8.446 1.00 80.31 171 GLY A O 1
ATOM 1247 N N . ASP A 1 172 ? -26.078 -12.477 10.502 1.00 78.75 172 ASP A N 1
ATOM 1248 C CA . ASP A 1 172 ? -27.504 -12.186 10.334 1.00 78.75 172 ASP A CA 1
ATOM 1249 C C . ASP A 1 172 ? -27.892 -10.719 10.615 1.00 78.75 172 ASP A C 1
ATOM 1251 O O . ASP A 1 172 ? -28.997 -10.294 10.260 1.00 78.75 172 ASP A O 1
ATOM 1255 N N . GLY A 1 173 ? -26.955 -9.922 11.134 1.00 77.81 173 GLY A N 1
ATOM 1256 C CA . GLY A 1 173 ? -27.144 -8.522 11.504 1.00 77.81 173 GLY A CA 1
ATOM 1257 C C . GLY A 1 173 ? -27.620 -8.304 12.943 1.00 77.81 173 GLY A C 1
ATOM 1258 O O . GLY A 1 173 ? -27.784 -7.146 13.339 1.00 77.81 173 GLY A O 1
ATOM 1259 N N . ASP A 1 174 ? -27.813 -9.366 13.726 1.00 78.69 174 ASP A N 1
ATOM 1260 C CA . ASP A 1 174 ? -28.216 -9.311 15.126 1.00 78.69 174 ASP A CA 1
ATOM 1261 C C . ASP A 1 174 ? -27.010 -9.427 16.081 1.00 78.69 174 ASP A C 1
ATOM 1263 O O . ASP A 1 174 ? -25.908 -9.864 15.751 1.00 78.69 174 ASP A O 1
ATOM 1267 N N . VAL A 1 175 ? -27.195 -8.955 17.318 1.00 76.12 175 VAL A N 1
ATOM 1268 C CA . VAL A 1 175 ? -26.147 -9.020 18.347 1.00 76.12 175 VAL A CA 1
ATOM 1269 C C . VAL A 1 175 ? -26.138 -10.408 18.978 1.00 76.12 175 VAL A C 1
ATOM 1271 O O . VAL A 1 175 ? -26.998 -10.720 19.803 1.00 76.12 175 VAL A O 1
ATOM 1274 N N . ASP A 1 176 ? -25.086 -11.172 18.711 1.00 73.94 176 ASP A N 1
ATOM 1275 C CA . ASP A 1 176 ? -24.824 -12.458 19.364 1.00 73.94 176 ASP A CA 1
ATOM 1276 C C . ASP A 1 176 ? -24.079 -12.306 20.692 1.00 73.94 176 ASP A C 1
ATOM 1278 O O . ASP A 1 176 ? -24.306 -13.015 21.681 1.00 73.94 176 ASP A O 1
ATOM 1282 N N . VAL A 1 177 ? -23.121 -11.386 20.722 1.00 75.19 177 VAL A N 1
ATOM 1283 C CA . VAL A 1 177 ? -22.195 -11.227 21.841 1.00 75.19 177 VAL A CA 1
ATOM 1284 C C . VAL A 1 177 ? -21.871 -9.763 22.044 1.00 75.19 177 VAL A C 1
ATOM 1286 O O . VAL A 1 177 ? -21.787 -8.986 21.092 1.00 75.19 177 VAL A O 1
ATOM 1289 N N . TYR A 1 178 ? -21.633 -9.391 23.299 1.00 79.62 178 TYR A N 1
ATOM 1290 C CA . TYR A 1 178 ? -20.985 -8.126 23.586 1.00 79.62 178 TYR A CA 1
ATOM 1291 C C . TYR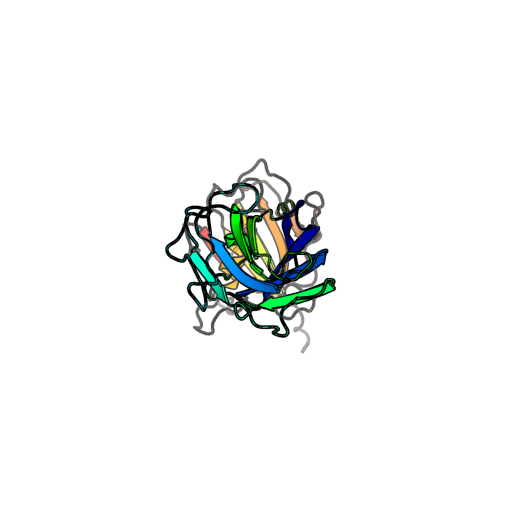 A 1 178 ? -19.748 -8.324 24.456 1.00 79.62 178 TYR A C 1
ATOM 1293 O O . TYR A 1 178 ? -19.696 -9.178 25.346 1.00 79.62 178 TYR A O 1
ATOM 1301 N N . VAL A 1 179 ? -18.736 -7.504 24.201 1.00 76.19 179 VAL A N 1
ATOM 1302 C CA . VAL A 1 179 ? -17.505 -7.489 24.987 1.00 76.19 179 VAL A CA 1
ATOM 1303 C C . VAL A 1 179 ? -17.367 -6.122 25.626 1.00 76.19 179 VAL A C 1
ATOM 1305 O O . VAL A 1 179 ? -17.181 -5.124 24.934 1.00 76.19 179 VAL A O 1
ATOM 1308 N N . ARG A 1 180 ? -17.460 -6.073 26.956 1.00 81.62 180 ARG A N 1
ATOM 1309 C CA . ARG A 1 180 ? -17.210 -4.863 27.735 1.00 81.62 180 ARG A CA 1
ATOM 1310 C C . ARG A 1 180 ? -15.727 -4.757 28.036 1.00 81.62 180 ARG A C 1
ATOM 1312 O O . ARG A 1 180 ? -15.137 -5.624 28.678 1.00 81.62 180 ARG A O 1
ATOM 1319 N N . VAL A 1 181 ? -15.138 -3.647 27.641 1.00 76.19 181 VAL A N 1
ATOM 1320 C CA . VAL A 1 181 ? -13.766 -3.280 27.958 1.00 76.19 181 VAL A CA 1
ATOM 1321 C C . VAL A 1 181 ? -13.822 -2.179 29.000 1.00 76.19 181 VAL A C 1
ATOM 1323 O O . VAL A 1 181 ? -14.215 -1.054 28.703 1.00 76.19 181 VAL A O 1
ATOM 1326 N N . ASN A 1 182 ? -13.465 -2.510 30.239 1.00 77.31 182 ASN A N 1
ATOM 1327 C CA . ASN A 1 182 ? -13.331 -1.514 31.295 1.00 77.31 182 ASN A CA 1
ATOM 1328 C C . ASN A 1 182 ? -12.017 -0.784 31.093 1.00 77.31 182 ASN A C 1
ATOM 1330 O O . ASN A 1 182 ? -10.942 -1.386 31.166 1.00 77.31 182 ASN A O 1
ATOM 1334 N N . THR A 1 183 ? -12.126 0.506 30.838 1.00 67.75 183 THR A N 1
ATOM 1335 C CA . THR A 1 183 ? -11.004 1.354 30.491 1.00 67.75 183 THR A CA 1
ATOM 1336 C C . THR A 1 183 ? -10.368 1.864 31.777 1.00 67.75 183 THR A C 1
ATOM 1338 O O . THR A 1 183 ? -11.048 2.321 32.699 1.00 67.75 183 THR A O 1
ATOM 1341 N N . SER A 1 184 ? -9.042 1.764 31.879 1.00 61.88 184 SER A N 1
ATOM 1342 C CA . SER A 1 184 ? -8.328 2.592 32.850 1.00 61.88 184 SER A CA 1
ATOM 1343 C C . SER A 1 184 ? -8.541 4.061 32.453 1.00 61.88 184 SER A C 1
ATOM 1345 O O . SER A 1 184 ? -8.847 4.344 31.297 1.00 61.88 184 SER A O 1
ATOM 1347 N N . ALA A 1 185 ? -8.456 4.993 33.404 1.00 55.12 185 ALA A N 1
ATOM 1348 C CA . ALA A 1 185 ? -8.927 6.383 33.279 1.00 55.12 185 ALA A CA 1
ATOM 1349 C C . ALA A 1 185 ? -8.230 7.264 32.203 1.00 55.12 185 ALA A C 1
ATOM 1351 O O . ALA A 1 185 ? -8.254 8.480 32.316 1.00 55.12 185 ALA A O 1
ATOM 1352 N N . ALA A 1 186 ? -7.567 6.685 31.200 1.00 57.34 186 ALA A N 1
ATOM 1353 C CA . ALA A 1 186 ? -6.751 7.374 30.206 1.00 57.34 186 ALA A CA 1
ATOM 1354 C C . ALA A 1 186 ? -6.948 6.822 28.779 1.00 57.34 186 ALA A C 1
ATOM 1356 O O . ALA A 1 186 ? -5.977 6.653 28.043 1.00 57.34 186 ALA A O 1
ATOM 1357 N N . VAL A 1 187 ? -8.184 6.510 28.377 1.00 64.81 187 VAL A N 1
ATOM 1358 C CA . VAL A 1 187 ? -8.477 6.342 26.942 1.00 64.81 187 VAL A CA 1
ATOM 1359 C C . VAL A 1 187 ? -8.602 7.718 26.308 1.00 64.81 187 VAL A C 1
ATOM 1361 O O . VAL A 1 187 ? -9.167 8.618 26.927 1.00 64.81 187 VAL A O 1
ATOM 1364 N N . ASN A 1 188 ? -8.032 7.862 25.108 1.00 64.38 188 ASN A N 1
ATOM 1365 C CA . ASN A 1 188 ? -8.112 9.081 24.309 1.00 64.38 188 ASN A CA 1
ATOM 1366 C C . ASN A 1 188 ? -9.574 9.540 24.164 1.00 64.38 188 ASN A C 1
ATOM 1368 O O . ASN A 1 188 ? -10.493 8.717 24.165 1.00 64.38 188 ASN A O 1
ATOM 1372 N N . ASP A 1 189 ? -9.786 10.849 24.087 1.00 63.47 189 ASP A N 1
ATOM 1373 C CA . ASP A 1 189 ? -11.121 11.435 23.984 1.00 63.47 189 ASP A CA 1
ATOM 1374 C C . ASP A 1 189 ? -11.782 11.204 22.617 1.00 63.47 189 ASP A C 1
ATOM 1376 O O . ASP A 1 189 ? -13.015 11.215 22.549 1.00 63.47 189 ASP A O 1
ATOM 1380 N N . ASP A 1 190 ? -10.987 10.944 21.572 1.00 68.56 190 ASP A N 1
ATOM 1381 C CA . ASP A 1 190 ? -11.405 10.257 20.345 1.00 68.56 190 ASP A CA 1
ATOM 1382 C C . ASP A 1 190 ? -11.192 8.740 20.486 1.00 68.56 190 ASP A C 1
ATOM 1384 O O . ASP A 1 190 ? -10.114 8.257 20.842 1.00 68.56 190 ASP A O 1
ATOM 1388 N N . LEU A 1 191 ? -12.241 7.943 20.279 1.00 76.50 191 LEU A N 1
ATOM 1389 C CA . LEU A 1 191 ? -12.143 6.490 20.447 1.00 76.50 191 LEU A CA 1
ATOM 1390 C C . LEU A 1 191 ? -11.530 5.818 19.203 1.00 76.50 191 LEU A C 1
ATOM 1392 O O . LEU A 1 191 ? -11.102 4.667 19.290 1.00 76.50 191 LEU A O 1
ATOM 1396 N N . ASP A 1 192 ? -11.447 6.518 18.067 1.00 73.38 192 ASP A N 1
ATOM 1397 C CA . ASP A 1 192 ? -11.135 5.967 16.741 1.00 73.38 192 ASP A CA 1
ATOM 1398 C C . ASP A 1 192 ? -9.807 5.213 16.660 1.00 73.38 192 ASP A C 1
ATOM 1400 O O . ASP A 1 192 ? -9.718 4.155 16.033 1.00 73.38 192 ASP A O 1
ATOM 1404 N N . THR A 1 193 ? -8.778 5.701 17.352 1.00 70.44 193 THR A N 1
ATOM 1405 C CA . THR A 1 193 ? -7.476 5.017 17.383 1.00 70.44 193 THR A CA 1
ATOM 1406 C C . THR A 1 193 ? -7.482 3.830 18.354 1.00 70.44 193 THR A C 1
ATOM 1408 O O . THR A 1 193 ? -6.890 2.776 18.098 1.00 70.44 193 THR A O 1
ATOM 1411 N N . TRP A 1 194 ? -8.160 3.980 19.492 1.00 79.44 194 TRP A N 1
ATOM 1412 C CA . TRP A 1 194 ? -8.153 2.984 20.560 1.00 79.44 194 TRP A CA 1
ATOM 1413 C C . TRP A 1 194 ? -9.039 1.774 20.237 1.00 79.44 194 TRP A C 1
ATOM 1415 O O . TRP A 1 194 ? -8.626 0.633 20.472 1.00 79.44 194 TRP A O 1
ATOM 1425 N N . TYR A 1 195 ? -10.228 1.988 19.660 1.00 79.62 195 TYR A N 1
ATOM 1426 C CA . TYR A 1 195 ? -11.194 0.905 19.460 1.00 79.62 195 TYR A CA 1
ATOM 1427 C C . TYR A 1 195 ? -10.687 -0.142 18.472 1.00 79.62 195 TYR A C 1
ATOM 1429 O O . TYR A 1 195 ? -10.936 -1.323 18.691 1.00 79.62 195 TYR A O 1
ATOM 1437 N N . GLN A 1 196 ? -9.945 0.250 17.427 1.00 77.19 196 GLN A N 1
ATOM 1438 C CA . GLN A 1 196 ? -9.392 -0.705 16.460 1.00 77.19 196 GLN A CA 1
ATOM 1439 C C . GLN A 1 196 ? -8.381 -1.641 17.127 1.00 77.19 196 GLN A C 1
ATOM 1441 O O . GLN A 1 196 ? -8.397 -2.851 16.902 1.00 77.19 196 GLN A O 1
ATOM 1446 N N . THR A 1 197 ? -7.532 -1.097 18.004 1.00 75.12 197 THR A N 1
ATOM 1447 C CA . THR A 1 197 ? -6.566 -1.890 18.776 1.00 75.12 197 THR A CA 1
ATOM 1448 C C . THR A 1 197 ? -7.283 -2.849 19.725 1.00 75.12 197 THR A C 1
ATOM 1450 O O . THR A 1 197 ? -6.963 -4.039 19.760 1.00 75.12 197 THR A O 1
ATOM 1453 N N . ALA A 1 198 ? -8.292 -2.360 20.453 1.00 77.06 198 ALA A N 1
ATOM 1454 C CA . ALA A 1 198 ? -9.107 -3.187 21.337 1.00 77.06 198 ALA A CA 1
ATOM 1455 C C . ALA A 1 198 ? -9.865 -4.278 20.562 1.00 77.06 198 ALA A C 1
ATOM 1457 O O . ALA A 1 198 ? -9.851 -5.436 20.971 1.00 77.06 198 ALA A O 1
ATOM 1458 N N . LEU A 1 199 ? -10.456 -3.952 19.411 1.00 79.44 199 LEU A N 1
ATOM 1459 C CA . LEU A 1 199 ? -11.169 -4.897 18.554 1.00 79.44 199 LEU A CA 1
ATOM 1460 C C . LEU A 1 199 ? -10.246 -5.999 18.030 1.00 79.44 199 LEU A C 1
ATOM 1462 O O . LEU A 1 199 ? -10.604 -7.172 18.096 1.00 79.44 199 LEU A O 1
ATOM 1466 N N . ASN A 1 200 ? -9.051 -5.644 17.552 1.00 77.00 200 ASN A N 1
ATOM 1467 C CA . ASN A 1 200 ? -8.062 -6.617 17.087 1.00 77.00 200 ASN A CA 1
ATOM 1468 C C . ASN A 1 200 ? -7.637 -7.572 18.210 1.00 77.00 200 ASN A C 1
ATOM 1470 O O . ASN A 1 200 ? -7.482 -8.771 17.977 1.00 77.00 200 ASN A O 1
ATOM 1474 N N . PHE A 1 201 ? -7.491 -7.069 19.439 1.00 74.75 201 PHE A N 1
ATOM 1475 C CA . PHE A 1 201 ? -7.246 -7.915 20.606 1.00 74.75 201 PHE A CA 1
ATOM 1476 C C . PHE A 1 201 ? -8.435 -8.843 20.890 1.00 74.75 201 PHE A C 1
ATOM 1478 O O . PHE A 1 201 ? -8.257 -10.051 20.992 1.00 74.75 201 PHE A O 1
ATOM 1485 N N . ILE A 1 202 ? -9.657 -8.308 20.943 1.00 76.00 202 ILE A N 1
ATOM 1486 C CA . ILE A 1 202 ? -10.878 -9.085 21.205 1.00 76.00 202 ILE A CA 1
ATOM 1487 C C . ILE A 1 202 ? -11.067 -10.199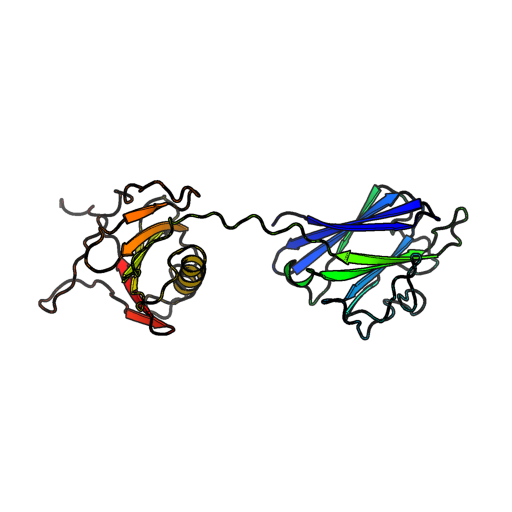 20.161 1.00 76.00 202 ILE A C 1
ATOM 1489 O O . ILE A 1 202 ? -11.398 -11.324 20.518 1.00 76.00 202 ILE A O 1
ATOM 1493 N N . LYS A 1 203 ? -10.795 -9.908 18.884 1.00 77.25 203 LYS A N 1
ATOM 1494 C CA . LYS A 1 203 ? -10.857 -10.865 17.768 1.00 77.25 203 LYS A CA 1
ATOM 1495 C C . LYS A 1 203 ? -9.664 -11.813 17.667 1.00 77.25 203 LYS A C 1
ATOM 1497 O O . LYS A 1 203 ? -9.661 -12.638 16.757 1.00 77.25 203 LYS A O 1
ATOM 1502 N N . SER A 1 204 ? -8.626 -11.651 18.488 1.00 71.88 204 SER A N 1
ATOM 1503 C CA . SER A 1 204 ? -7.459 -12.552 18.541 1.00 71.88 204 SER A CA 1
ATOM 1504 C C . SER A 1 204 ? -7.355 -13.333 19.850 1.00 71.88 204 SER A C 1
ATOM 1506 O O . SER A 1 204 ? -6.595 -14.302 19.929 1.00 71.88 204 SER A O 1
ATOM 1508 N N . ALA A 1 205 ? -8.108 -12.927 20.871 1.00 67.25 205 ALA A N 1
ATOM 1509 C CA . ALA A 1 205 ? -8.133 -13.569 22.166 1.00 67.25 205 ALA A CA 1
ATOM 1510 C C . ALA A 1 205 ? -9.064 -14.793 22.172 1.00 67.25 205 ALA A C 1
ATOM 1512 O O . ALA A 1 205 ? -10.209 -14.744 21.726 1.00 67.25 205 ALA A O 1
ATOM 1513 N N . ASP A 1 206 ? -8.584 -15.883 22.771 1.00 67.31 206 ASP A N 1
ATOM 1514 C CA . ASP A 1 206 ? -9.457 -16.934 23.294 1.00 67.31 206 ASP A CA 1
ATOM 1515 C C . ASP A 1 206 ? -10.143 -16.382 24.551 1.00 67.31 206 ASP A C 1
ATOM 1517 O O . ASP A 1 206 ? -9.549 -16.279 25.628 1.00 67.31 206 ASP A O 1
ATOM 1521 N N . LEU A 1 207 ? -11.379 -15.928 24.365 1.00 63.47 207 LEU A N 1
ATOM 1522 C CA . LEU A 1 207 ? -12.167 -15.276 25.402 1.00 63.47 207 LEU A CA 1
ATOM 1523 C C . LEU A 1 207 ? -12.996 -16.254 26.235 1.00 63.47 207 LEU A C 1
ATOM 1525 O O . LEU A 1 207 ? -13.494 -15.860 27.287 1.00 63.47 207 LEU A O 1
ATOM 1529 N N . THR A 1 208 ? -13.167 -17.499 25.796 1.00 59.28 208 THR A N 1
ATOM 1530 C CA . THR A 1 208 ? -13.933 -18.522 26.523 1.00 59.28 208 THR A CA 1
ATOM 1531 C C . THR A 1 208 ? -13.031 -19.382 27.404 1.00 59.28 208 THR A C 1
ATOM 1533 O O . THR A 1 208 ? -13.502 -19.951 28.393 1.00 59.28 208 THR A O 1
ATOM 1536 N N . GLY A 1 209 ? -11.725 -19.415 27.113 1.00 57.47 209 GLY A N 1
ATOM 1537 C CA . GLY A 1 209 ? -10.731 -20.168 27.871 1.00 57.47 209 GLY A CA 1
ATOM 1538 C C . GLY A 1 209 ? -10.923 -21.679 27.754 1.00 57.47 209 GLY A C 1
ATOM 1539 O O . GLY A 1 209 ? -10.441 -22.426 28.611 1.00 57.47 209 GLY A O 1
ATOM 1540 N N . ASP A 1 210 ? -11.653 -22.130 26.734 1.00 56.25 210 ASP A N 1
ATOM 1541 C CA . ASP A 1 210 ? -11.943 -23.539 26.482 1.00 56.25 210 ASP A CA 1
ATOM 1542 C C . ASP A 1 210 ? -10.860 -24.222 25.622 1.00 56.25 210 ASP A C 1
ATOM 1544 O O . ASP A 1 210 ? -10.880 -25.445 25.445 1.00 56.25 210 ASP A O 1
ATOM 1548 N N . GLY A 1 211 ? -9.865 -23.458 25.151 1.00 55.03 211 GLY A N 1
ATOM 1549 C CA . GLY A 1 211 ? -8.770 -23.945 24.319 1.00 55.03 211 GLY A CA 1
ATOM 1550 C C . GLY A 1 211 ? -9.177 -24.227 22.871 1.00 55.03 211 GLY A C 1
ATOM 1551 O O . GLY A 1 211 ? -8.359 -24.749 22.104 1.00 55.03 211 GLY A O 1
ATOM 1552 N N . VAL A 1 212 ? -10.411 -23.896 22.487 1.00 50.62 212 VAL A N 1
ATOM 1553 C CA . VAL A 1 212 ? -10.890 -23.836 21.110 1.00 50.62 212 VAL A CA 1
ATOM 1554 C C . VAL A 1 212 ? -10.625 -22.408 20.644 1.00 50.62 212 VAL A C 1
ATOM 1556 O O . VAL A 1 212 ? -11.212 -21.448 21.115 1.00 50.62 212 VAL A O 1
ATOM 1559 N N . GLY A 1 213 ? -9.622 -22.241 19.783 1.00 54.69 213 GLY A N 1
ATOM 1560 C CA . GLY A 1 213 ? -9.113 -20.911 19.459 1.00 54.69 213 GLY A CA 1
ATOM 1561 C C . GLY A 1 213 ? -10.183 -19.930 18.952 1.00 54.69 213 GLY A C 1
ATOM 1562 O O . GLY A 1 213 ? -11.019 -20.277 18.132 1.00 54.69 213 GLY A O 1
ATOM 1563 N N . ASN A 1 214 ? -10.038 -18.673 19.367 1.00 65.25 214 ASN A N 1
ATOM 1564 C CA . ASN A 1 214 ? -10.497 -17.452 18.708 1.00 65.25 214 ASN A CA 1
ATOM 1565 C C . ASN A 1 214 ? -11.970 -17.392 18.240 1.00 65.25 214 ASN A C 1
ATOM 1567 O O . ASN A 1 214 ? -12.259 -17.108 17.075 1.00 65.25 214 ASN A O 1
ATOM 1571 N N . ASP A 1 215 ? -12.902 -17.579 19.177 1.00 68.00 215 ASP A N 1
ATOM 1572 C CA . ASP A 1 215 ? -14.361 -17.605 18.954 1.00 68.00 215 ASP A CA 1
ATOM 1573 C C . ASP A 1 215 ? -14.958 -16.381 18.241 1.00 68.00 215 ASP A C 1
ATOM 1575 O O . ASP A 1 215 ? -16.083 -16.445 17.744 1.00 68.00 215 ASP A O 1
ATOM 1579 N N . LEU A 1 216 ? -14.244 -15.251 18.223 1.00 74.56 216 LEU A N 1
ATOM 1580 C CA . LEU A 1 216 ? -14.701 -13.990 17.630 1.00 74.56 216 LEU A CA 1
ATOM 1581 C C . LEU A 1 216 ? -13.941 -13.596 16.361 1.00 74.56 216 LEU A C 1
ATOM 1583 O O . LEU A 1 216 ? -14.174 -12.510 15.834 1.00 74.56 216 LEU A O 1
ATOM 1587 N N . GLN A 1 217 ? -13.053 -14.450 15.838 1.00 80.25 217 GLN A N 1
ATOM 1588 C CA . GLN A 1 217 ? -12.205 -14.099 14.691 1.00 80.25 217 GLN A CA 1
ATOM 1589 C C . GLN A 1 217 ? -13.014 -13.634 13.472 1.00 80.25 217 GLN A C 1
ATOM 1591 O O . GLN A 1 217 ? -12.620 -12.690 12.785 1.00 80.25 217 GLN A O 1
ATOM 1596 N N . ASN A 1 218 ? -14.152 -14.288 13.231 1.00 79.94 218 ASN A N 1
ATOM 1597 C CA . ASN A 1 218 ? -15.032 -14.013 12.098 1.00 79.94 218 ASN A CA 1
ATOM 1598 C C . ASN A 1 218 ? -16.237 -13.140 12.465 1.00 79.94 218 ASN A C 1
ATOM 1600 O O . ASN A 1 218 ? -17.038 -12.843 11.586 1.00 79.94 218 ASN A O 1
ATOM 1604 N N . ALA A 1 219 ? -16.362 -12.723 13.728 1.00 79.81 219 ALA A N 1
ATOM 1605 C CA . ALA A 1 219 ? -17.485 -11.905 14.151 1.00 79.81 219 ALA A CA 1
ATOM 1606 C C . ALA A 1 219 ? -17.420 -10.516 13.492 1.00 79.81 219 ALA A C 1
ATOM 1608 O O . ALA A 1 219 ? -16.352 -9.897 13.384 1.00 79.81 219 ALA A O 1
ATOM 1609 N N . VAL A 1 220 ? -18.560 -10.010 13.045 1.00 85.56 220 VAL A N 1
ATOM 1610 C CA . VAL A 1 220 ? -18.736 -8.669 12.496 1.00 85.56 220 VAL A CA 1
ATOM 1611 C C . VAL A 1 220 ? -19.038 -7.716 13.651 1.00 85.56 220 VAL A C 1
ATOM 1613 O O . VAL A 1 220 ? -19.880 -7.998 14.495 1.00 85.56 220 VAL A O 1
ATOM 1616 N N . LEU A 1 221 ? -18.322 -6.592 13.726 1.00 86.69 221 LEU A N 1
ATOM 1617 C CA . LEU A 1 221 ? -18.623 -5.544 14.703 1.00 86.69 221 LEU A CA 1
ATOM 1618 C C . LEU A 1 221 ? -19.782 -4.710 14.152 1.00 86.69 221 LEU A C 1
ATOM 1620 O O . LEU A 1 221 ? -19.622 -4.087 13.106 1.00 86.69 221 LEU A O 1
ATOM 1624 N N . LEU A 1 222 ? -20.916 -4.705 14.850 1.00 85.06 222 LEU A N 1
ATOM 1625 C CA . LEU A 1 222 ? -22.095 -3.922 14.467 1.00 85.06 222 LEU A CA 1
ATOM 1626 C C . LEU A 1 222 ? -21.979 -2.470 14.937 1.00 85.06 222 LEU A C 1
ATOM 1628 O O . LEU A 1 222 ? -22.378 -1.541 14.245 1.00 85.06 222 LEU A O 1
ATOM 1632 N N . GLY A 1 223 ? -21.398 -2.272 16.117 1.00 88.00 223 GLY A N 1
ATOM 1633 C CA . GLY A 1 223 ? -21.208 -0.952 16.690 1.00 88.00 223 GLY A CA 1
ATOM 1634 C C . GLY A 1 223 ? -20.656 -1.018 18.102 1.00 88.00 223 GLY A C 1
ATOM 1635 O O . GLY A 1 223 ? -20.349 -2.089 18.644 1.00 88.00 223 GLY A O 1
ATOM 1636 N N . VAL A 1 224 ? -20.523 0.154 18.705 1.00 88.12 224 VAL A N 1
ATOM 1637 C CA . VAL A 1 224 ? -19.885 0.321 20.005 1.00 88.12 224 VAL A CA 1
ATOM 1638 C C . VAL A 1 224 ? -20.740 1.219 20.887 1.00 88.12 224 VAL A C 1
ATOM 1640 O O . VAL A 1 224 ? -21.185 2.279 20.457 1.00 88.12 224 VAL A O 1
ATOM 1643 N N . ALA A 1 225 ? -20.943 0.830 22.149 1.00 88.00 225 ALA A N 1
ATOM 1644 C CA . ALA A 1 225 ? -21.511 1.732 23.145 1.00 88.00 225 ALA A CA 1
ATOM 1645 C C . ALA A 1 225 ? -20.460 2.251 24.124 1.00 88.00 225 ALA A C 1
ATOM 1647 O O . ALA A 1 225 ? -19.717 1.485 24.733 1.00 88.00 225 ALA A O 1
ATOM 1648 N N . ILE A 1 226 ? -20.453 3.565 24.320 1.00 86.12 226 ILE A N 1
ATOM 1649 C CA . ILE A 1 226 ? -19.469 4.288 25.123 1.00 86.12 226 ILE A CA 1
ATOM 1650 C C . ILE A 1 226 ? -20.142 4.826 26.384 1.00 86.12 226 ILE A C 1
ATOM 1652 O O . ILE A 1 226 ? -21.201 5.459 26.319 1.00 86.12 226 ILE A O 1
ATOM 1656 N N . LYS A 1 227 ? -19.508 4.617 27.543 1.00 83.31 227 LYS A N 1
ATOM 1657 C CA . LYS A 1 227 ? -19.922 5.210 28.821 1.00 83.31 227 LYS A CA 1
ATOM 1658 C C . LYS A 1 227 ? -18.842 6.150 29.357 1.00 83.31 227 LYS A C 1
ATOM 1660 O O . LYS A 1 227 ? -17.809 5.680 29.833 1.00 83.31 227 LYS A O 1
ATOM 1665 N N . GLY A 1 228 ? -19.120 7.454 29.391 1.00 78.31 228 GLY A N 1
ATOM 1666 C CA . GLY A 1 228 ? -18.291 8.446 30.088 1.00 78.31 228 GLY A CA 1
ATOM 1667 C C . GLY A 1 228 ? -18.595 8.504 31.588 1.00 78.31 228 GLY A C 1
ATOM 1668 O O . GLY A 1 228 ? -19.751 8.678 31.998 1.00 78.31 228 GLY A O 1
ATOM 1669 N N . GLY A 1 229 ? -17.567 8.316 32.420 1.00 71.19 229 GLY A N 1
ATOM 1670 C CA . GLY A 1 229 ? -17.643 8.423 33.883 1.00 71.19 229 GLY A CA 1
ATOM 1671 C C . GLY A 1 229 ? -18.868 7.768 34.549 1.00 71.19 229 GLY A C 1
ATOM 1672 O O . GLY A 1 229 ? -19.481 6.825 34.044 1.00 71.19 229 GLY A O 1
ATOM 1673 N N . SER A 1 230 ? -19.268 8.279 35.717 1.00 69.25 230 SER A N 1
ATOM 1674 C CA . SER A 1 230 ? -20.485 7.827 36.412 1.00 69.25 230 SER A CA 1
ATOM 1675 C C . SER A 1 230 ? -21.751 8.554 35.952 1.00 69.25 230 SER A C 1
ATOM 1677 O O . SER A 1 230 ? -22.835 7.990 36.081 1.00 69.25 230 SER A O 1
ATOM 1679 N N . GLN A 1 231 ? -21.634 9.756 35.375 1.00 68.38 231 GLN A N 1
ATOM 1680 C CA . GLN A 1 231 ? -22.778 10.644 35.131 1.00 68.38 231 GLN A CA 1
ATOM 1681 C C . GLN A 1 231 ? -23.337 10.633 33.702 1.00 68.38 231 GLN A C 1
ATOM 1683 O O . GLN A 1 231 ? -24.495 11.008 33.536 1.00 68.38 231 GLN A O 1
ATOM 1688 N N . GLU A 1 232 ? -22.594 10.195 32.679 1.00 75.19 232 GLU A N 1
ATOM 1689 C CA . GLU A 1 232 ? -23.147 10.166 31.313 1.00 75.19 232 GLU A CA 1
ATOM 1690 C C . GLU A 1 232 ? -24.023 8.941 31.070 1.00 75.19 232 GLU A C 1
ATOM 1692 O O . GLU A 1 232 ? -23.816 7.885 31.660 1.00 75.19 232 GLU A O 1
ATOM 1697 N N . ALA A 1 233 ? -25.000 9.038 30.175 1.00 76.81 233 ALA A N 1
ATOM 1698 C CA . ALA A 1 233 ? -25.658 7.838 29.677 1.00 76.81 233 ALA A CA 1
ATOM 1699 C C . ALA A 1 233 ? -24.662 6.994 28.862 1.00 76.81 233 ALA A C 1
ATOM 1701 O O . ALA A 1 233 ? -23.696 7.516 28.304 1.00 76.81 233 ALA A O 1
ATOM 1702 N N . LYS A 1 234 ? -24.901 5.683 28.796 1.00 81.50 234 LYS A N 1
ATOM 1703 C CA . LYS A 1 234 ? -24.243 4.835 27.801 1.00 81.50 234 LYS A CA 1
ATOM 1704 C C . LYS A 1 234 ? -24.881 5.138 26.443 1.00 81.50 234 LYS A C 1
ATOM 1706 O O . LYS A 1 234 ? -26.107 5.114 26.350 1.00 81.50 234 LYS A O 1
ATOM 1711 N N . VAL A 1 235 ? -24.070 5.451 25.440 1.00 84.75 235 VAL A N 1
ATOM 1712 C CA . VAL A 1 235 ? -24.525 5.885 24.108 1.00 84.75 235 VAL A CA 1
ATOM 1713 C C . VAL A 1 235 ? -23.948 4.945 23.062 1.00 84.75 235 VAL A C 1
ATOM 1715 O O . VAL A 1 235 ? -22.758 4.654 23.141 1.00 84.75 235 VAL A O 1
ATOM 1718 N N . PHE A 1 236 ? -24.781 4.456 22.145 1.00 85.94 236 PHE A N 1
ATOM 1719 C CA . PHE A 1 236 ? -24.394 3.543 21.070 1.00 85.94 236 PHE A CA 1
ATOM 1720 C C . PHE A 1 236 ? -24.151 4.312 19.766 1.00 85.94 236 PHE A C 1
ATOM 1722 O O . PHE A 1 236 ? -24.843 5.298 19.511 1.00 85.94 236 PHE A O 1
ATOM 1729 N N . TYR A 1 237 ? -23.160 3.850 19.007 1.00 86.06 237 TYR A N 1
ATOM 1730 C CA . TYR A 1 237 ? -22.764 4.365 17.700 1.00 86.06 237 TYR A CA 1
ATOM 1731 C C . TYR A 1 237 ? -22.526 3.182 16.755 1.00 86.06 237 TYR A C 1
ATOM 1733 O O . TYR A 1 237 ? -21.804 2.236 17.112 1.00 86.06 237 TYR A O 1
ATOM 1741 N N . GLU A 1 238 ? -23.129 3.234 15.574 1.00 85.69 238 GLU A N 1
ATOM 1742 C CA . GLU A 1 238 ? -22.820 2.349 14.454 1.00 85.69 238 GLU A CA 1
ATOM 1743 C C . GLU A 1 238 ? -21.481 2.750 13.814 1.00 85.69 238 GLU A C 1
ATOM 1745 O O . GLU A 1 238 ? -20.985 3.865 13.967 1.00 85.69 238 GLU A O 1
ATOM 1750 N N . LEU A 1 239 ? -20.844 1.818 13.099 1.00 79.94 239 LEU A N 1
ATOM 1751 C CA . LEU A 1 239 ? -19.632 2.117 12.327 1.00 79.94 239 LEU A CA 1
ATOM 1752 C C . LEU A 1 239 ? -19.977 2.581 10.904 1.00 79.94 239 LEU A C 1
ATOM 1754 O O . LEU A 1 239 ? -19.486 2.024 9.922 1.00 79.94 239 LEU A O 1
ATOM 1758 N N . ASP A 1 240 ? -20.850 3.578 10.788 1.00 77.75 240 ASP A N 1
ATOM 1759 C CA . ASP A 1 240 ? -21.355 4.091 9.508 1.00 77.75 240 ASP A CA 1
ATOM 1760 C C . ASP A 1 240 ? -20.606 5.349 9.013 1.00 77.75 240 ASP A C 1
ATOM 1762 O O . ASP A 1 240 ? -20.803 5.809 7.883 1.00 77.75 240 ASP A O 1
ATOM 1766 N N . GLY A 1 241 ? -19.697 5.870 9.843 1.00 72.38 241 GLY A N 1
ATOM 1767 C CA . GLY A 1 241 ? -18.893 7.057 9.569 1.00 72.38 241 GLY A CA 1
ATOM 1768 C C . GLY A 1 241 ? -19.598 8.378 9.866 1.00 72.38 241 GLY A C 1
ATOM 1769 O O . GLY A 1 241 ? -19.133 9.425 9.403 1.00 72.38 241 GLY A O 1
ATOM 1770 N N . ASN A 1 242 ? -20.702 8.350 10.614 1.00 78.12 242 ASN A N 1
ATOM 1771 C CA . ASN A 1 242 ? -21.305 9.531 11.198 1.00 78.12 242 ASN A CA 1
ATOM 1772 C C . ASN A 1 242 ? -21.015 9.586 12.712 1.00 78.12 242 ASN A C 1
ATOM 1774 O O . ASN A 1 242 ? -21.642 8.905 13.507 1.00 78.12 242 ASN A O 1
ATOM 1778 N N . PRO A 1 243 ? -20.091 10.444 13.173 1.00 74.50 243 PRO A N 1
ATOM 1779 C CA . PRO A 1 243 ? -19.770 10.525 14.598 1.00 74.50 243 PRO A CA 1
ATOM 1780 C C . PRO A 1 243 ? -20.798 11.346 15.398 1.00 74.50 243 PRO A C 1
ATOM 1782 O O . PRO A 1 243 ? -20.624 11.572 16.594 1.00 74.50 243 PRO A O 1
ATOM 1785 N N . ASN A 1 244 ? -21.836 11.896 14.756 1.00 77.81 244 ASN A N 1
ATOM 1786 C CA . ASN A 1 244 ? -22.717 12.893 15.375 1.00 77.81 244 ASN A CA 1
ATOM 1787 C C . ASN A 1 244 ? -24.133 12.400 15.668 1.00 77.81 244 ASN A C 1
ATOM 1789 O O . ASN A 1 244 ? -24.877 13.110 16.355 1.00 77.81 244 ASN A O 1
ATOM 1793 N N . ASP A 1 245 ? -24.540 11.249 15.152 1.00 76.62 245 ASP A N 1
ATOM 1794 C CA . ASP A 1 245 ? -25.773 10.596 15.560 1.00 76.62 245 ASP A CA 1
ATOM 1795 C C . ASP A 1 245 ? -25.543 9.645 16.726 1.00 76.62 245 ASP A C 1
ATOM 1797 O O . ASP A 1 245 ? -24.454 9.170 17.028 1.00 76.62 245 ASP A O 1
ATOM 1801 N N . VAL A 1 246 ? -26.618 9.496 17.485 1.00 79.81 246 VAL A N 1
ATOM 1802 C CA . VAL A 1 246 ? -26.735 8.465 18.495 1.00 79.81 246 VAL A CA 1
ATOM 1803 C C . VAL A 1 246 ? -27.642 7.427 17.890 1.00 79.81 246 VAL A C 1
ATOM 1805 O O . VAL A 1 246 ? -28.819 7.714 17.638 1.00 79.81 246 VAL A O 1
ATOM 1808 N N . ASP A 1 247 ? -27.104 6.236 17.712 1.00 82.19 247 ASP A N 1
ATOM 1809 C CA . ASP A 1 247 ? -27.837 5.161 17.083 1.00 82.19 247 ASP A CA 1
ATOM 1810 C C . ASP A 1 247 ? -28.687 4.404 18.099 1.00 82.19 247 ASP A C 1
ATOM 1812 O O . ASP A 1 247 ? -28.358 4.312 19.295 1.00 82.19 247 ASP A O 1
ATOM 1816 N N . PRO A 1 248 ? -29.830 3.859 17.660 1.00 77.69 248 PRO A N 1
ATOM 1817 C CA . PRO A 1 248 ? -30.565 2.924 18.484 1.00 77.69 248 PRO A CA 1
ATOM 1818 C C . PRO A 1 248 ? -29.696 1.688 18.732 1.00 77.69 248 PRO A C 1
ATOM 1820 O O . PRO A 1 248 ? -29.142 1.109 17.806 1.00 77.69 248 PRO A O 1
ATOM 1823 N N . LEU A 1 249 ? -29.632 1.237 19.988 1.00 70.12 249 LEU A N 1
ATOM 1824 C CA . LEU A 1 249 ? -29.099 -0.095 20.276 1.00 70.12 249 LEU A CA 1
ATOM 1825 C C . LEU A 1 249 ? -29.849 -1.123 19.411 1.00 70.12 249 LEU A C 1
ATOM 1827 O O . LEU A 1 249 ? -31.087 -1.073 19.385 1.00 70.12 249 LEU A O 1
ATOM 1831 N N . PRO A 1 250 ? -29.146 -2.068 18.763 1.00 66.19 250 PRO A N 1
ATOM 1832 C CA . PRO A 1 250 ? -29.792 -3.139 18.022 1.00 66.19 250 PRO A CA 1
ATOM 1833 C C . PRO A 1 250 ? -30.793 -3.850 18.941 1.00 66.19 250 PRO A C 1
ATOM 1835 O O . PRO A 1 250 ? -30.446 -4.347 20.013 1.00 66.19 250 PRO A O 1
ATOM 1838 N N . THR A 1 251 ? -32.075 -3.823 18.575 1.00 54.03 251 THR A N 1
ATOM 1839 C CA . THR A 1 251 ? -33.185 -4.220 19.467 1.00 54.03 251 THR A CA 1
ATOM 1840 C C . THR A 1 251 ? -33.459 -5.725 19.475 1.00 54.03 251 THR A C 1
ATOM 1842 O O . THR A 1 251 ? -34.343 -6.182 20.200 1.00 54.03 251 THR A O 1
ATOM 1845 N N . HIS A 1 252 ? -32.686 -6.503 18.722 1.00 47.66 252 HIS A N 1
ATOM 1846 C CA . HIS A 1 252 ? -32.920 -7.929 18.497 1.00 47.66 252 HIS A CA 1
ATOM 1847 C C . HIS A 1 252 ? -32.058 -8.864 19.370 1.00 47.66 252 HIS A C 1
ATOM 1849 O O . HIS A 1 252 ? -32.123 -10.078 19.231 1.00 47.66 252 HIS A O 1
ATOM 1855 N N . GLY A 1 253 ? -31.381 -8.321 20.388 1.00 42.94 253 GLY A N 1
ATOM 1856 C CA . GLY A 1 253 ? -30.813 -9.080 21.506 1.00 42.94 253 GLY A CA 1
ATOM 1857 C C . GLY A 1 253 ? -31.076 -8.346 22.821 1.00 42.94 253 GLY A C 1
ATOM 1858 O O . GLY A 1 253 ? -30.588 -7.237 23.030 1.00 42.94 253 GLY A O 1
ATOM 1859 N N . ILE A 1 254 ? -31.875 -8.920 23.727 1.00 36.25 254 ILE A N 1
ATOM 1860 C CA . ILE A 1 254 ? -32.095 -8.310 25.046 1.00 36.25 254 ILE A CA 1
ATOM 1861 C C . ILE A 1 254 ? -30.790 -8.422 25.838 1.00 36.25 254 ILE A C 1
ATOM 1863 O O . ILE A 1 254 ? -30.408 -9.491 26.314 1.00 36.25 254 ILE A O 1
ATOM 1867 N N . LEU A 1 255 ? -30.122 -7.287 26.015 1.00 37.28 255 LEU A N 1
ATOM 1868 C CA . LEU A 1 255 ? -29.008 -7.140 26.942 1.00 37.28 255 LEU A CA 1
ATOM 1869 C C . LEU A 1 255 ? -29.564 -7.047 28.359 1.00 37.28 255 LEU A C 1
ATOM 1871 O O . LEU A 1 255 ? -30.019 -5.990 28.801 1.00 37.28 255 LEU A O 1
ATOM 1875 N N . VAL A 1 256 ? -29.515 -8.152 29.095 1.00 34.25 256 VAL A N 1
ATOM 1876 C CA . VAL A 1 256 ? -29.639 -8.084 30.549 1.00 34.25 256 VAL A CA 1
ATOM 1877 C C . VAL A 1 256 ? -28.271 -7.667 31.088 1.00 34.25 256 VAL A C 1
ATOM 1879 O O . VAL A 1 256 ? -27.405 -8.508 31.313 1.00 34.25 256 VAL A O 1
ATOM 1882 N N . ASP A 1 257 ? -28.066 -6.362 31.294 1.00 35.34 257 ASP A N 1
ATOM 1883 C CA . ASP A 1 257 ? -26.977 -5.856 32.141 1.00 35.34 257 ASP A CA 1
ATOM 1884 C C . ASP A 1 257 ? -27.308 -6.330 33.565 1.00 35.34 257 ASP A C 1
ATOM 1886 O O . ASP A 1 257 ? -28.041 -5.676 34.307 1.00 35.34 257 ASP A O 1
ATOM 1890 N N . ASN A 1 258 ? -26.898 -7.552 33.911 1.00 29.34 258 ASN A N 1
ATOM 1891 C CA . ASN A 1 258 ? -26.967 -8.037 35.277 1.00 29.34 258 ASN A CA 1
ATOM 1892 C C . ASN A 1 258 ? -25.620 -7.703 35.923 1.00 29.34 258 ASN A C 1
ATOM 1894 O O . ASN A 1 258 ? -24.665 -8.469 35.754 1.00 29.34 258 ASN A O 1
ATOM 1898 N N . PRO A 1 259 ? -25.489 -6.576 36.649 1.00 33.06 259 PRO A N 1
ATOM 1899 C CA . PRO A 1 259 ? -24.349 -6.391 37.521 1.00 33.06 259 PRO A CA 1
ATOM 1900 C C . PRO A 1 259 ? -24.478 -7.474 38.586 1.00 33.06 259 PRO A C 1
ATOM 1902 O O . PRO A 1 259 ? -25.276 -7.341 39.513 1.00 33.06 259 PRO A O 1
ATOM 1905 N N . VAL A 1 260 ? -23.765 -8.590 38.423 1.00 33.75 260 VAL A N 1
ATOM 1906 C CA . VAL A 1 260 ? -23.837 -9.693 39.377 1.00 33.75 260 VAL A CA 1
ATOM 1907 C C . VAL A 1 260 ? -23.217 -9.206 40.684 1.00 33.75 260 VAL A C 1
ATOM 1909 O O . VAL A 1 260 ? -22.017 -9.314 40.928 1.00 33.75 260 VAL A O 1
ATOM 1912 N N . GLY A 1 261 ? -24.062 -8.637 41.539 1.00 30.27 261 GLY A N 1
ATOM 1913 C CA . GLY A 1 261 ? -23.873 -8.675 42.970 1.00 30.27 261 GLY A CA 1
ATOM 1914 C C . GLY A 1 261 ? -23.764 -10.142 43.355 1.00 30.27 261 GLY A C 1
ATOM 1915 O O . GLY A 1 261 ? -24.632 -10.952 43.033 1.00 30.27 261 GLY A O 1
ATOM 1916 N N . PHE A 1 262 ? -22.654 -10.485 43.996 1.00 35.09 262 PHE A N 1
ATOM 1917 C CA . PHE A 1 262 ? -22.399 -11.811 44.531 1.00 35.09 262 PHE A CA 1
ATOM 1918 C C . PHE A 1 262 ? -23.594 -12.298 45.361 1.00 35.09 262 PHE A C 1
ATOM 1920 O O . PHE A 1 262 ? -23.855 -11.778 46.445 1.00 35.09 262 PHE A O 1
ATOM 1927 N N . GLY A 1 263 ? -24.289 -13.328 44.876 1.00 28.36 263 GLY A N 1
ATOM 1928 C CA . GLY A 1 263 ? -25.262 -14.054 45.681 1.00 28.36 263 GLY A CA 1
ATOM 1929 C C . GLY A 1 263 ? -26.306 -14.811 44.873 1.00 28.36 263 GLY A C 1
ATOM 1930 O O . GLY A 1 263 ? -27.296 -14.231 44.453 1.00 28.36 263 GLY A O 1
ATOM 1931 N N . GLY A 1 264 ? -26.142 -16.132 44.781 1.00 26.84 264 GLY A N 1
ATOM 1932 C CA . GLY A 1 264 ? -27.271 -17.042 44.573 1.00 26.84 264 GLY A CA 1
ATOM 1933 C C . GLY A 1 264 ? -27.264 -17.812 43.257 1.00 26.84 264 GLY A C 1
ATOM 1934 O O . GLY A 1 264 ? -27.635 -17.297 42.216 1.00 26.84 264 GLY A O 1
ATOM 1935 N N . HIS A 1 265 ? -26.862 -19.077 43.369 1.00 29.16 265 HIS A N 1
ATOM 1936 C CA . HIS A 1 265 ? -27.242 -20.247 42.574 1.00 29.16 265 HIS A CA 1
ATOM 1937 C C . HIS A 1 265 ? -28.076 -20.054 41.290 1.00 29.16 265 HIS A C 1
ATOM 1939 O O . HIS A 1 265 ? -29.267 -19.766 41.360 1.00 29.16 265 HIS A O 1
ATOM 1945 N N . GLY A 1 266 ? -27.500 -20.491 40.164 1.00 31.05 266 GLY A N 1
ATOM 1946 C CA . GLY A 1 266 ? -28.247 -21.167 39.098 1.00 31.05 266 GLY A CA 1
ATOM 1947 C C . GLY A 1 266 ? -28.113 -20.549 37.708 1.00 31.05 266 GLY A C 1
ATOM 1948 O O . GLY A 1 266 ? -28.635 -19.472 37.469 1.00 31.05 266 GLY A O 1
ATOM 1949 N N . LEU A 1 267 ? -27.535 -21.344 36.797 1.00 31.61 267 LEU A N 1
ATOM 1950 C CA . LEU A 1 267 ? -27.444 -21.187 35.335 1.00 31.61 267 LEU A CA 1
ATOM 1951 C C . LEU A 1 267 ? -26.270 -20.321 34.840 1.00 31.61 267 LEU A C 1
ATOM 1953 O O . LEU A 1 267 ? -26.125 -19.150 35.171 1.00 31.61 267 LEU A O 1
ATOM 1957 N N . GLY A 1 268 ? -25.367 -20.982 34.109 1.00 34.56 268 GLY A N 1
ATOM 1958 C CA . GLY A 1 268 ? -24.025 -20.510 33.786 1.00 34.56 268 GLY A CA 1
ATOM 1959 C C . GLY A 1 268 ? -23.998 -19.457 32.686 1.00 34.56 268 GLY A C 1
ATOM 1960 O O . GLY A 1 268 ? -24.132 -19.786 31.514 1.00 34.56 268 GLY A O 1
ATOM 1961 N N . ALA A 1 269 ? -23.739 -18.214 33.079 1.00 38.66 269 ALA A N 1
ATOM 1962 C CA . ALA A 1 269 ? -23.119 -17.221 32.215 1.00 38.66 269 ALA A CA 1
ATOM 1963 C C . ALA A 1 269 ? -21.597 -17.325 32.397 1.00 38.66 269 ALA A C 1
ATOM 1965 O O . ALA A 1 269 ? -21.085 -17.172 33.511 1.00 38.66 269 ALA A O 1
ATOM 1966 N N . TYR A 1 270 ? -20.874 -17.630 31.319 1.00 40.06 270 TYR A N 1
ATOM 1967 C CA . TYR A 1 270 ? -19.414 -17.609 31.305 1.00 40.06 270 TYR A CA 1
ATOM 1968 C C . TYR A 1 270 ? -18.941 -16.153 31.287 1.00 40.06 270 TYR A C 1
ATOM 1970 O O . TYR A 1 270 ? -18.693 -15.580 30.233 1.00 40.06 270 TYR A O 1
ATOM 1978 N N . ASN A 1 271 ? -18.833 -15.542 32.466 1.00 48.78 271 ASN A N 1
ATOM 1979 C CA . ASN A 1 271 ? -18.187 -14.241 32.619 1.00 48.78 271 ASN A CA 1
ATOM 1980 C C . ASN A 1 271 ? -16.671 -14.460 32.649 1.00 48.78 271 ASN A C 1
ATOM 1982 O O . ASN A 1 271 ? -16.071 -14.561 33.722 1.00 48.78 271 ASN A O 1
ATOM 1986 N N . ALA A 1 272 ? -16.049 -14.587 31.479 1.00 46.22 272 ALA A N 1
ATOM 1987 C CA . ALA A 1 272 ? -14.598 -14.551 31.394 1.00 46.22 272 ALA A CA 1
ATOM 1988 C C . ALA A 1 272 ? -14.124 -13.118 31.662 1.00 46.22 272 ALA A C 1
ATOM 1990 O O . ALA A 1 272 ? -14.595 -12.164 31.035 1.00 46.22 272 ALA A O 1
ATOM 1991 N N . VAL A 1 273 ? -13.217 -12.976 32.632 1.00 49.78 273 VAL A N 1
ATOM 1992 C CA . VAL A 1 273 ? -12.548 -11.715 32.945 1.00 49.78 273 VAL A CA 1
ATOM 1993 C C . VAL A 1 273 ? -11.081 -11.861 32.575 1.00 49.78 273 VAL A C 1
ATOM 1995 O O . VAL A 1 273 ? -10.361 -12.623 33.218 1.00 49.78 273 VAL A O 1
ATOM 1998 N N . ILE A 1 274 ? -10.641 -11.156 31.536 1.00 47.69 274 ILE A N 1
ATOM 1999 C CA . ILE A 1 274 ? -9.249 -11.179 31.063 1.00 47.69 274 ILE A CA 1
ATOM 2000 C C . ILE A 1 274 ? -8.664 -9.782 31.263 1.00 47.69 274 ILE A C 1
ATOM 2002 O O . ILE A 1 274 ? -9.381 -8.794 31.137 1.00 47.69 274 ILE A O 1
ATOM 2006 N N . SER A 1 275 ? -7.378 -9.672 31.598 1.00 38.22 275 SER A N 1
ATOM 2007 C CA . SER A 1 275 ? -6.704 -8.377 31.731 1.00 38.22 275 SER A CA 1
ATOM 2008 C C . SER A 1 275 ? -5.504 -8.288 30.794 1.00 38.22 275 SER A C 1
ATOM 2010 O O . SER A 1 275 ? -4.662 -9.184 30.786 1.00 38.22 275 SER A O 1
ATOM 2012 N N . TYR A 1 276 ? -5.409 -7.192 30.040 1.00 34.50 276 TYR A N 1
ATOM 2013 C CA . TYR A 1 276 ? -4.278 -6.854 29.171 1.00 34.50 276 TYR A CA 1
ATOM 2014 C C . TYR A 1 276 ? -3.938 -5.374 29.369 1.00 34.50 276 TYR A C 1
ATOM 2016 O O . TYR A 1 276 ? -4.832 -4.532 29.349 1.00 34.50 276 TYR A O 1
ATOM 2024 N N . ASP A 1 277 ? -2.666 -5.069 29.631 1.00 35.78 277 ASP A N 1
ATOM 2025 C CA . ASP A 1 277 ? -2.161 -3.700 29.836 1.00 35.78 277 ASP A CA 1
ATOM 2026 C C . ASP A 1 277 ? -2.965 -2.856 30.857 1.00 35.78 277 ASP A C 1
ATOM 2028 O O . ASP A 1 277 ? -3.324 -1.703 30.636 1.00 35.78 277 ASP A O 1
ATOM 2032 N N . GLY A 1 278 ? -3.351 -3.471 31.982 1.00 41.44 278 GLY A N 1
ATOM 2033 C CA . GLY A 1 278 ? -4.151 -2.816 33.030 1.00 41.44 278 GLY A CA 1
ATOM 2034 C C . GLY A 1 278 ? -5.637 -2.610 32.697 1.00 41.44 278 GLY A C 1
ATOM 2035 O O . GLY A 1 278 ? -6.387 -2.140 33.551 1.00 41.44 278 GLY A O 1
ATOM 2036 N N . THR A 1 279 ? -6.081 -3.005 31.503 1.00 49.78 279 THR A N 1
ATOM 2037 C CA . THR A 1 279 ? -7.479 -2.970 31.046 1.00 49.78 279 THR A CA 1
ATOM 2038 C C . THR A 1 279 ? -8.149 -4.307 31.351 1.00 49.78 279 THR A C 1
ATOM 2040 O O . THR A 1 279 ? -7.522 -5.355 31.199 1.00 49.78 279 THR A O 1
ATOM 2043 N N . THR A 1 280 ? -9.407 -4.295 31.804 1.00 56.75 280 THR A N 1
ATOM 2044 C CA . THR A 1 280 ? 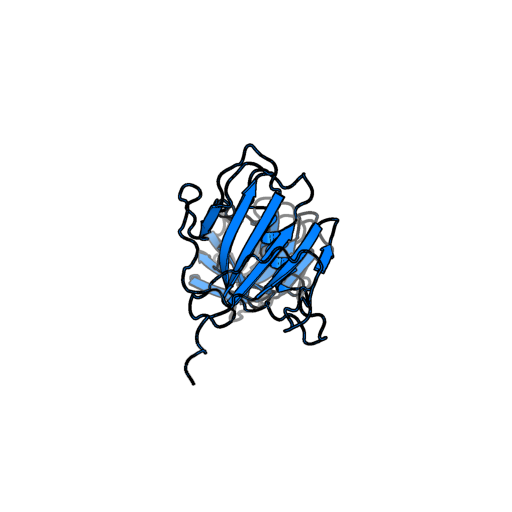-10.152 -5.520 32.153 1.00 56.75 280 THR A CA 1
ATOM 2045 C C . THR A 1 280 ? -11.309 -5.755 31.190 1.00 56.75 280 THR A C 1
ATOM 2047 O O . THR A 1 280 ? -12.230 -4.944 31.102 1.00 56.75 280 THR A O 1
ATOM 2050 N N . PHE A 1 281 ? -11.285 -6.896 30.517 1.00 58.00 281 PHE A N 1
ATOM 2051 C CA . PHE A 1 281 ? -12.274 -7.365 29.558 1.00 58.00 281 PHE A CA 1
ATOM 2052 C C . PHE A 1 281 ? -13.291 -8.241 30.278 1.00 58.00 281 PHE A C 1
ATOM 2054 O O . PHE A 1 281 ? -12.906 -9.133 31.027 1.00 58.00 281 PHE A O 1
ATOM 2061 N N . GLN A 1 282 ? -14.574 -7.982 30.065 1.00 65.62 282 GLN A N 1
ATOM 2062 C CA . GLN A 1 282 ? -15.686 -8.791 30.544 1.00 65.62 282 GLN A CA 1
ATOM 2063 C C . GLN A 1 282 ? -16.531 -9.200 29.345 1.00 65.62 282 GLN A C 1
ATOM 2065 O O . GLN A 1 282 ? -17.000 -8.349 28.589 1.00 65.62 282 GLN A O 1
ATOM 2070 N N . VAL A 1 283 ? -16.726 -10.501 29.174 1.00 58.91 283 VAL A N 1
ATOM 2071 C CA . VAL A 1 283 ? -17.540 -11.043 28.083 1.00 58.91 283 VAL A CA 1
ATOM 2072 C C . VAL A 1 283 ? -18.940 -11.323 28.603 1.00 58.91 283 VAL A C 1
ATOM 2074 O O . VAL A 1 283 ? -19.093 -11.987 29.628 1.00 58.91 283 VAL A O 1
ATOM 2077 N N . GLY A 1 284 ? -19.951 -10.818 27.898 1.00 60.75 284 GLY A N 1
ATOM 2078 C CA . GLY A 1 284 ? -21.349 -11.155 28.130 1.00 60.75 284 GLY A CA 1
ATOM 2079 C C . GLY A 1 284 ? -21.967 -11.772 26.879 1.00 60.75 284 GLY A C 1
ATOM 2080 O O . GLY A 1 284 ? -21.592 -11.449 25.755 1.00 60.75 284 GLY A O 1
ATOM 2081 N N . THR A 1 285 ? -22.921 -12.681 27.065 1.00 54.28 285 THR A N 1
ATOM 2082 C CA . THR A 1 285 ? -23.724 -13.230 25.962 1.00 54.28 285 THR A CA 1
ATOM 2083 C C . THR A 1 285 ? -25.045 -12.474 25.888 1.00 54.28 285 THR A C 1
ATOM 2085 O O . THR A 1 285 ? -25.645 -12.180 26.925 1.00 54.28 285 THR A O 1
ATOM 2088 N N . ALA A 1 286 ? -25.487 -12.122 24.679 1.00 48.84 286 ALA A N 1
ATOM 2089 C CA . ALA A 1 286 ? -26.841 -11.623 24.486 1.00 48.84 286 ALA A CA 1
ATOM 2090 C C . ALA A 1 286 ? -27.804 -12.815 24.596 1.00 48.84 286 ALA A C 1
ATOM 2092 O O . ALA A 1 286 ? -27.543 -13.886 24.052 1.00 48.84 286 ALA A O 1
ATOM 2093 N N . TRP A 1 287 ? -28.891 -12.671 25.356 1.00 41.31 287 TRP A N 1
ATOM 2094 C CA . TRP A 1 287 ? -29.882 -13.738 25.498 1.00 41.31 287 TRP A CA 1
ATOM 2095 C C . TRP A 1 287 ? -31.046 -13.437 24.556 1.00 41.31 287 TRP A C 1
ATOM 2097 O O . TRP A 1 287 ? -31.778 -12.463 24.763 1.00 41.31 287 TRP A O 1
ATOM 2107 N N . SER A 1 288 ? -31.238 -14.254 23.518 1.00 41.69 288 SER A N 1
ATOM 2108 C CA . SER A 1 288 ? -32.459 -14.199 22.718 1.00 41.69 288 SER A CA 1
ATOM 2109 C C . SER A 1 288 ? -33.574 -14.881 23.513 1.00 41.69 288 SER A C 1
ATOM 2111 O O . SER A 1 288 ? -33.589 -16.085 23.761 1.00 41.69 288 SER A O 1
ATOM 2113 N N . GLY A 1 289 ? -34.512 -14.080 24.013 1.00 38.56 289 GLY A N 1
ATOM 2114 C CA . GLY A 1 289 ? -35.705 -14.581 24.683 1.00 38.56 289 GLY A CA 1
ATOM 2115 C C . GLY A 1 289 ? -36.682 -15.201 23.684 1.00 38.56 289 GLY A C 1
ATOM 2116 O O . GLY A 1 289 ? -37.747 -14.636 23.453 1.00 38.56 289 GLY A O 1
ATOM 2117 N N . GLN A 1 290 ? -36.349 -16.354 23.107 1.00 37.44 290 GLN A N 1
ATOM 2118 C CA . GLN A 1 290 ? -37.303 -17.242 22.446 1.00 37.44 290 GLN A CA 1
ATOM 2119 C C . GLN A 1 290 ? -37.096 -18.669 22.947 1.00 37.44 290 GLN A C 1
ATOM 2121 O O . GLN A 1 290 ? -36.458 -19.461 22.280 1.00 37.44 290 GLN A O 1
ATOM 2126 N N . ASP A 1 291 ? -37.602 -18.972 24.145 1.00 38.84 291 ASP A N 1
ATOM 2127 C CA . ASP A 1 291 ? -38.110 -20.307 24.501 1.00 38.84 291 ASP A CA 1
ATOM 2128 C C . ASP A 1 291 ? -38.702 -20.280 25.917 1.00 38.84 291 ASP A C 1
ATOM 2130 O O . ASP A 1 291 ? -38.064 -20.625 26.906 1.00 38.84 291 ASP A O 1
ATOM 2134 N N . TYR A 1 292 ? -39.956 -19.839 26.020 1.00 33.09 292 TYR A N 1
ATOM 2135 C CA . TYR A 1 292 ? -40.839 -20.180 27.140 1.00 33.09 292 TYR A CA 1
ATOM 2136 C C . TYR A 1 292 ? -42.292 -20.155 26.665 1.00 33.09 292 TYR A C 1
ATOM 2138 O O . TYR A 1 292 ? -43.030 -19.234 26.988 1.00 33.09 292 TYR A O 1
ATOM 2146 N N . LEU A 1 293 ? -42.706 -21.172 25.904 1.00 30.28 293 LEU A N 1
ATOM 2147 C CA . LEU A 1 293 ? -44.070 -21.718 25.943 1.00 30.28 293 LEU A CA 1
ATOM 2148 C C . LEU A 1 293 ? -44.033 -23.192 25.503 1.00 30.28 293 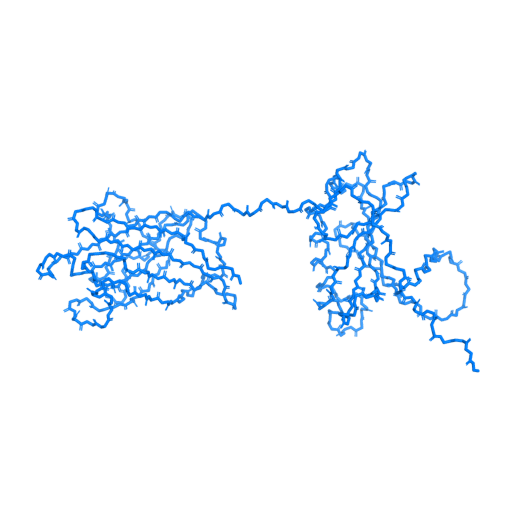LEU A C 1
ATOM 2150 O O . LEU A 1 293 ? -44.104 -23.503 24.316 1.00 30.28 293 LEU A O 1
ATOM 2154 N N . GLY A 1 294 ? -43.943 -24.079 26.497 1.00 32.19 294 GLY A N 1
ATOM 2155 C CA . GLY A 1 294 ? -44.053 -25.533 26.391 1.00 32.19 294 GLY A CA 1
ATOM 2156 C C . GLY A 1 294 ? -43.946 -26.180 27.759 1.00 32.19 294 GLY A C 1
ATOM 2157 O O . GLY A 1 294 ? -42.812 -26.536 28.133 1.00 32.19 294 GLY A O 1
#

Foldseek 3Di:
DDKFFWDWWADPVLRWIWTWIWDADPQFIKIKIATADAFKFWFKKFKAFLAPADDAQAEPDPVRGQAQAFPVGHHRRHGPWMYTPDDPPDPDPGDRDHGDMDIDTTPPHRDPVRLQQMKMWIWIFLSDPRRHDIGIIIDRTDTDPDDPQLQQADQDPFFWQKKKWFWDQPPPLAGFKIKIKGDDRDQGSRCRVVVVVVVVCLQQDPQLPPPPGRSCVRIDGQWMWIDGDPPDDTFITGPPSDNPDGDDDRPQFDDPPDPDPDDDDDDDDRFRWDDDPNMIMTIGGGDRPPDPDD

Organism: NCBI:txid1107882

pLDDT: mean 75.86, std 18.54, range [26.84, 97.88]

Radius of gyration: 27.98 Å; chains: 1; bounding box: 71×42×79 Å